Protein AF-A0A813L4M3-F1 (afdb_monomer_lite)

Secondary structure (DSSP, 8-state):
--TT--EEEEEEETTS---S-HHHHHHHHHHHGGGG--B-SSS-SEEEEEEEEPPS-TTS-TTT---SEEEEEE----PPTTTTGGGSGGG-S---S----HHHHHHHHHHTT--TT-EEEETT-TTSHHHHHHHHTT--EEEEEES-HHHHTT-SPPPTT--PPTT--HHHHHHHTTPPPPEEEES-TT--------------

pLDDT: mean 82.4, std 15.22, range [38.78, 98.19]

Radius of gyration: 24.88 Å; chains: 1; bounding box: 51×43×70 Å

Sequence (204 aa):
ARRGRTWSLSARTVCGQAQLKSSDAAEAFAKSLSCLGRGCRDSPELRLLVLVEPPNNNNLPDSDAFPAHFWLVEVISEQQNGWLKPYLFETRPYISISSTRPEFAFLMANLARISAGAKVLDPVCGSGGLLLVAAACGALRLHGIDANREVIEGRLSPPRGLRGKAGAGISDNFAALGLPLPRLQCQDALAVGSLSEEDEGTYD

Foldseek 3Di:
DQAAFEEEEEEDEPPPDDDPPRVVVRVVVVVVCVRRHHYDPPPTPWYKYWYFYWDPDPPDDPVPTDTPDIDIDTPPDDDDPCPCVLLALQNALAAAADADGLVVLLVVLVVVVQAAQDADEDQACQLVSNVLVSQVRHHQAAEYEHQDPCRQQRNHDHPPPHDHHPRDHSQRSQVVVVTHGYHYYNDNSPPDDDDDPPDPDDDD

Organism: Polarella glacialis (NCBI:txid89957)

Structure (mmCIF, N/CA/C/O backbone):
data_AF-A0A813L4M3-F1
#
_entry.id   AF-A0A813L4M3-F1
#
loop_
_atom_site.group_PDB
_atom_site.id
_atom_site.type_symbol
_atom_site.label_atom_id
_atom_site.label_alt_id
_atom_site.label_comp_id
_atom_site.label_asym_id
_atom_site.label_entity_id
_atom_site.label_seq_id
_atom_site.pdbx_PDB_ins_code
_atom_site.Cartn_x
_atom_site.Cartn_y
_atom_site.Cartn_z
_atom_site.occupancy
_atom_site.B_iso_or_equiv
_atom_site.auth_seq_id
_atom_site.auth_comp_id
_atom_site.auth_asym_id
_atom_site.auth_atom_id
_atom_site.pdbx_PDB_model_num
ATOM 1 N N . ALA A 1 1 ? -26.005 -7.630 16.283 1.00 64.69 1 ALA A N 1
ATOM 2 C CA . ALA A 1 1 ? -26.219 -7.260 17.699 1.00 64.69 1 ALA A CA 1
ATOM 3 C C . ALA A 1 1 ? -24.861 -7.185 18.398 1.00 64.69 1 ALA A C 1
ATOM 5 O O . ALA A 1 1 ? -24.074 -8.103 18.225 1.00 64.69 1 ALA A O 1
ATOM 6 N N . ARG A 1 2 ? -24.535 -6.085 19.097 1.00 78.06 2 ARG A N 1
ATOM 7 C CA . ARG A 1 2 ? -23.220 -5.892 19.759 1.00 78.06 2 ARG A CA 1
ATOM 8 C C . ARG A 1 2 ? -23.197 -6.311 21.238 1.00 78.06 2 ARG A C 1
ATOM 10 O O . ARG A 1 2 ? -22.126 -6.368 21.823 1.00 78.06 2 ARG A O 1
ATOM 17 N N . ARG A 1 3 ? -24.365 -6.586 21.830 1.00 81.62 3 ARG A N 1
ATOM 18 C CA . ARG A 1 3 ? -24.504 -7.018 23.228 1.00 81.62 3 ARG A CA 1
ATOM 19 C C . ARG A 1 3 ? -23.951 -8.426 23.431 1.00 81.62 3 ARG A C 1
ATOM 21 O O . ARG A 1 3 ? -24.167 -9.290 22.587 1.00 81.62 3 ARG A O 1
ATOM 28 N N . GLY A 1 4 ? -23.305 -8.635 24.572 1.00 83.12 4 GLY A N 1
ATOM 29 C CA . GLY A 1 4 ? -22.698 -9.905 24.968 1.00 83.12 4 GLY A CA 1
ATOM 30 C C . GLY A 1 4 ? -21.277 -10.106 24.442 1.00 83.12 4 GLY A C 1
ATOM 31 O O . GLY A 1 4 ? -20.635 -11.070 24.845 1.00 83.12 4 GLY A O 1
ATOM 32 N N . ARG A 1 5 ? -20.773 -9.199 23.595 1.00 89.62 5 ARG A N 1
ATOM 33 C CA . ARG A 1 5 ? -19.425 -9.295 23.032 1.00 89.62 5 ARG A CA 1
ATOM 34 C C . ARG A 1 5 ? -18.372 -8.831 24.030 1.00 89.62 5 ARG A C 1
ATOM 36 O O . ARG A 1 5 ? -18.612 -7.946 24.856 1.00 89.62 5 ARG A O 1
ATOM 43 N N . THR A 1 6 ? -17.187 -9.414 23.936 1.00 93.06 6 THR A N 1
ATOM 44 C CA . THR A 1 6 ? -16.027 -8.943 24.696 1.00 93.06 6 THR A CA 1
ATOM 45 C C . THR A 1 6 ? -15.498 -7.634 24.124 1.00 93.06 6 THR A C 1
ATOM 47 O O . THR A 1 6 ? -15.518 -7.426 22.909 1.00 93.06 6 THR A O 1
ATOM 50 N N . TRP A 1 7 ? -15.021 -6.735 24.983 1.00 93.12 7 TRP A N 1
ATOM 51 C CA . TRP A 1 7 ? -14.549 -5.426 24.536 1.00 93.12 7 TRP A CA 1
ATOM 52 C C . TRP A 1 7 ? -13.281 -4.961 25.245 1.00 93.12 7 TRP A C 1
ATOM 54 O O . TRP A 1 7 ? -13.089 -5.224 26.429 1.00 93.12 7 TRP A O 1
ATOM 64 N N . SER A 1 8 ? -12.439 -4.213 24.536 1.00 92.75 8 SER A N 1
ATOM 65 C CA . SER A 1 8 ? -11.371 -3.406 25.128 1.00 92.75 8 SER A CA 1
ATOM 66 C C . SER A 1 8 ? -11.663 -1.924 24.929 1.00 92.75 8 SER A C 1
ATOM 68 O O . SER A 1 8 ? -12.361 -1.542 23.991 1.00 92.75 8 SER A O 1
ATOM 70 N N . LEU A 1 9 ? -11.138 -1.089 25.822 1.00 91.00 9 LEU A N 1
ATOM 71 C CA . LEU A 1 9 ? -11.215 0.362 25.713 1.00 91.00 9 LEU A CA 1
ATOM 72 C C . LEU A 1 9 ? -9.822 0.951 25.904 1.00 91.00 9 LEU A C 1
ATOM 74 O O . LEU A 1 9 ? -9.106 0.593 26.840 1.00 91.00 9 LEU A O 1
ATOM 78 N N . SER A 1 10 ? -9.458 1.862 25.016 1.00 88.88 10 SER A N 1
ATOM 79 C CA . SER A 1 10 ? -8.249 2.677 25.110 1.00 88.88 10 SER A CA 1
ATOM 80 C C . SER A 1 10 ? -8.603 4.144 24.894 1.00 88.88 10 SER A C 1
ATOM 82 O O . SER A 1 10 ? -9.712 4.449 24.456 1.00 88.88 10 SER A O 1
ATOM 84 N N . ALA A 1 11 ? -7.686 5.059 25.196 1.00 86.19 11 ALA A N 1
ATOM 85 C CA . ALA A 1 11 ? -7.879 6.479 24.928 1.00 86.19 11 ALA A CA 1
ATOM 86 C C . ALA A 1 11 ? -6.651 7.091 24.249 1.00 86.19 11 ALA A C 1
ATOM 88 O O . ALA A 1 11 ? -5.516 6.724 24.563 1.00 86.19 11 ALA A O 1
ATOM 89 N N . ARG A 1 12 ? -6.880 8.011 23.306 1.00 84.31 12 ARG A N 1
ATOM 90 C CA . ARG A 1 12 ? -5.837 8.736 22.563 1.00 84.31 12 ARG A CA 1
ATOM 91 C C . ARG A 1 12 ? -6.236 10.197 22.361 1.00 84.31 12 ARG A C 1
ATOM 93 O O . ARG A 1 12 ? -7.412 10.504 22.195 1.00 84.31 12 ARG A O 1
ATOM 100 N N . THR A 1 13 ? -5.249 11.084 22.326 1.00 80.31 13 THR A N 1
ATOM 101 C CA . THR A 1 13 ? -5.442 12.498 21.972 1.00 80.31 13 THR A CA 1
ATOM 102 C C . THR A 1 13 ? -5.289 12.678 20.462 1.00 80.31 13 THR A C 1
ATOM 104 O O . THR A 1 13 ? -4.370 12.107 19.876 1.00 80.31 13 THR A O 1
ATOM 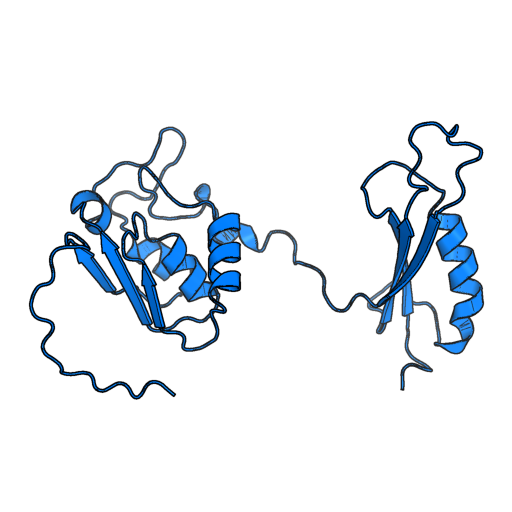107 N N . VAL A 1 14 ? -6.154 13.480 19.831 1.00 76.81 14 VAL A N 1
ATOM 108 C CA . VAL A 1 14 ? -6.210 13.636 18.359 1.00 76.81 14 VAL A CA 1
ATOM 109 C C . VAL A 1 14 ? -4.926 14.239 17.753 1.00 76.81 14 VAL A C 1
ATOM 111 O O . VAL A 1 14 ? -4.571 13.892 16.631 1.00 76.81 14 VAL A O 1
ATOM 114 N N . CYS A 1 15 ? -4.173 15.062 18.492 1.00 67.62 15 CYS A N 1
ATOM 115 C CA . CYS A 1 15 ? -3.058 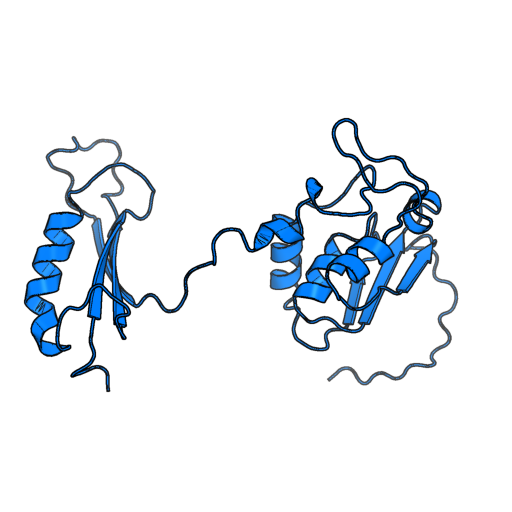15.851 17.937 1.00 67.62 15 CYS A CA 1
ATOM 116 C C . CYS A 1 15 ? -1.653 15.481 18.448 1.00 67.62 15 CYS A C 1
ATOM 118 O O . CYS A 1 15 ? -0.725 16.267 18.286 1.00 67.62 15 CYS A O 1
ATOM 120 N N . GLY A 1 16 ? -1.461 14.335 19.109 1.00 55.84 16 GLY A N 1
ATOM 121 C CA . GLY A 1 16 ? -0.141 13.945 19.642 1.00 55.84 16 GLY A CA 1
ATOM 122 C C . GLY A 1 16 ? 0.433 14.872 20.732 1.00 55.84 16 GLY A C 1
ATOM 123 O O . GLY A 1 16 ? 1.510 14.594 21.252 1.00 55.84 16 GLY A O 1
ATOM 124 N N . GLN A 1 17 ? -0.277 15.942 21.111 1.00 50.81 17 GLN A N 1
ATOM 125 C CA . GLN A 1 17 ? 0.051 16.773 22.265 1.00 50.81 17 GLN A CA 1
ATOM 126 C C . GLN A 1 17 ? -0.184 16.002 23.565 1.00 50.81 17 GLN A C 1
ATOM 128 O O . GLN A 1 17 ? -1.124 15.208 23.695 1.00 50.81 17 GLN A O 1
ATOM 133 N N . ALA A 1 18 ? 0.715 16.227 24.520 1.00 48.75 18 ALA A N 1
ATOM 134 C CA . ALA A 1 18 ? 0.718 15.547 25.798 1.00 48.75 18 ALA A CA 1
ATOM 135 C C . ALA A 1 18 ? -0.506 15.935 26.644 1.00 48.75 18 ALA A C 1
ATOM 137 O O . ALA A 1 18 ? -0.696 17.083 27.011 1.00 48.75 18 ALA A O 1
ATOM 138 N N . GLN A 1 19 ? -1.277 14.898 26.971 1.00 51.25 19 GLN A N 1
ATOM 139 C CA . GLN A 1 19 ? -1.978 14.681 28.236 1.00 51.25 19 GLN A CA 1
ATOM 140 C C . GLN A 1 19 ? -2.985 15.738 28.721 1.00 51.25 19 GLN A C 1
ATOM 142 O O . GLN A 1 19 ? -2.767 16.432 29.704 1.00 51.25 19 GLN A O 1
ATOM 147 N N . LEU A 1 20 ? -4.217 15.608 28.234 1.00 51.34 20 LEU A N 1
ATOM 148 C CA . LEU A 1 20 ? -5.305 15.383 29.189 1.00 51.34 20 LEU A CA 1
ATOM 149 C C . LEU A 1 20 ? -5.179 13.950 29.713 1.00 51.34 20 LEU A C 1
ATOM 151 O O . LEU A 1 20 ? -4.798 13.066 28.941 1.00 51.34 20 LEU A O 1
ATOM 155 N N . LYS A 1 21 ? -5.459 13.705 31.002 1.00 56.22 21 LYS A N 1
ATOM 156 C CA . LYS A 1 21 ? -5.440 12.362 31.613 1.00 56.22 21 LYS A CA 1
ATOM 157 C C . LYS A 1 21 ? -6.444 11.449 30.900 1.00 56.22 21 LYS A C 1
ATOM 159 O O . LYS A 1 21 ? -7.580 11.265 31.325 1.00 56.22 21 LYS A O 1
ATOM 164 N N . SER A 1 22 ? -6.025 10.883 29.774 1.00 59.47 22 SER A N 1
ATOM 165 C CA . SER A 1 22 ? -6.831 10.035 28.899 1.00 59.47 22 SER A CA 1
ATOM 166 C C . SER A 1 22 ? -7.291 8.762 29.620 1.00 59.47 22 SER A C 1
ATOM 168 O O . SER A 1 22 ? -8.310 8.177 29.252 1.00 59.47 22 SER A O 1
ATOM 170 N N . SER A 1 23 ? -6.594 8.390 30.701 1.00 63.25 23 SER A N 1
ATOM 171 C CA . SER A 1 23 ? -6.982 7.350 31.655 1.00 63.25 23 SER A CA 1
ATOM 172 C C . SER A 1 23 ? -8.340 7.603 32.304 1.00 63.25 23 SER A C 1
ATOM 174 O O . SER A 1 23 ? -9.143 6.677 32.389 1.00 63.25 23 SER A O 1
ATOM 176 N N . ASP A 1 24 ? -8.621 8.838 32.716 1.00 69.38 24 ASP A N 1
ATOM 177 C CA . ASP A 1 24 ? -9.787 9.155 33.549 1.00 69.38 24 ASP A CA 1
ATOM 178 C C . ASP A 1 24 ? -11.061 9.117 32.695 1.00 69.38 24 ASP A C 1
ATOM 180 O O . ASP A 1 24 ? -12.090 8.570 33.097 1.00 69.38 24 ASP A O 1
ATOM 184 N N . ALA A 1 25 ? -10.958 9.601 31.452 1.00 70.31 25 ALA A N 1
ATOM 185 C CA . ALA A 1 25 ? -12.016 9.483 30.457 1.00 70.31 25 ALA A CA 1
ATOM 186 C C . ALA A 1 25 ? -12.290 8.012 30.107 1.00 70.31 25 ALA A C 1
ATOM 188 O O . ALA A 1 25 ? -13.444 7.583 30.114 1.00 70.31 25 ALA A O 1
ATOM 189 N N . ALA A 1 26 ? -11.245 7.216 29.852 1.00 74.75 26 ALA A N 1
ATOM 190 C CA . ALA A 1 26 ? -11.409 5.790 29.584 1.00 74.75 26 ALA A CA 1
ATOM 191 C C . ALA A 1 26 ? -12.094 5.067 30.757 1.00 74.75 26 ALA A C 1
ATOM 193 O O . ALA A 1 26 ? -12.988 4.255 30.533 1.00 74.75 26 ALA A O 1
ATOM 194 N N . GLU A 1 27 ? -11.735 5.377 32.004 1.00 79.06 27 GLU A N 1
ATOM 195 C CA . GLU A 1 27 ? -12.365 4.769 33.179 1.00 79.06 27 GLU A CA 1
ATOM 196 C C . GLU A 1 27 ? -13.848 5.159 33.317 1.00 79.06 27 GLU A C 1
ATOM 198 O O . GLU A 1 27 ? -14.698 4.301 33.576 1.00 79.06 27 GLU A O 1
ATOM 203 N N . ALA A 1 28 ? -14.182 6.435 33.100 1.00 80.00 28 ALA A N 1
ATOM 204 C CA . ALA A 1 28 ? -15.561 6.919 33.133 1.00 80.00 28 ALA A CA 1
ATOM 205 C C . ALA A 1 28 ? -16.431 6.244 32.057 1.00 80.00 28 ALA A C 1
ATOM 207 O O . ALA A 1 28 ? -17.534 5.767 32.349 1.00 80.00 28 ALA A O 1
ATOM 208 N N . PHE A 1 29 ? -15.915 6.128 30.829 1.00 82.12 29 PHE A N 1
ATOM 209 C CA . PHE A 1 29 ? -16.598 5.408 29.755 1.00 82.12 29 PHE A CA 1
ATOM 210 C C . PHE A 1 29 ? -16.718 3.912 30.067 1.00 82.12 29 PHE A C 1
ATOM 212 O O . PHE A 1 29 ? -17.798 3.350 29.901 1.00 82.12 29 PHE A O 1
ATOM 219 N N . ALA A 1 30 ? -15.670 3.268 30.591 1.00 84.19 30 ALA A N 1
ATOM 220 C CA . ALA A 1 30 ? -15.682 1.841 30.923 1.00 84.19 30 ALA A CA 1
ATOM 221 C C . ALA A 1 30 ? -16.825 1.456 31.878 1.00 84.19 30 ALA A C 1
ATOM 223 O O . ALA A 1 30 ? -17.468 0.426 31.671 1.00 84.19 30 ALA A O 1
ATOM 224 N N . LYS A 1 31 ? -17.137 2.302 32.872 1.00 84.06 31 LYS A N 1
ATOM 225 C CA . LYS A 1 31 ? -18.264 2.088 33.805 1.00 84.06 31 LYS A CA 1
ATOM 226 C C . LYS A 1 31 ? -19.617 2.021 33.085 1.00 84.06 31 LYS A C 1
ATOM 228 O O . LYS A 1 31 ? -20.479 1.226 33.457 1.00 84.06 31 LYS A O 1
ATOM 233 N N . SER A 1 32 ? -19.779 2.799 32.017 1.00 84.50 32 SER A N 1
ATOM 234 C CA . SER A 1 32 ? -21.018 2.879 31.232 1.00 84.50 32 SER A CA 1
ATOM 235 C C . SER A 1 32 ? -21.155 1.761 30.184 1.00 84.50 32 SER A C 1
ATOM 237 O O . SER A 1 32 ? -22.253 1.501 29.691 1.00 84.50 32 SER A O 1
ATOM 239 N N . LEU A 1 33 ? -20.063 1.061 29.851 1.00 84.81 33 LEU A N 1
ATOM 240 C CA . LEU A 1 33 ? -20.020 0.028 28.802 1.00 84.81 33 LEU A CA 1
ATOM 241 C C . LE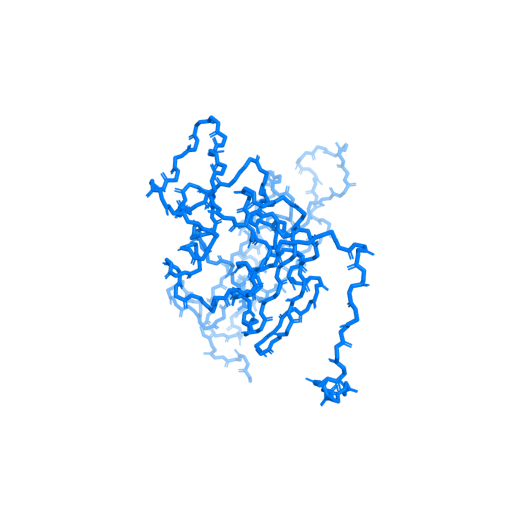U A 1 33 ? -20.339 -1.389 29.302 1.00 84.81 33 LEU A C 1
ATOM 243 O O . LEU A 1 33 ? -20.317 -2.339 28.520 1.00 84.81 33 LEU A O 1
ATOM 247 N N . SER A 1 34 ? -20.701 -1.544 30.577 1.00 80.06 34 SER A N 1
ATOM 248 C CA . SER A 1 34 ? -21.103 -2.831 31.168 1.00 80.06 34 SER A CA 1
ATOM 249 C C . SER A 1 34 ? -22.226 -3.534 30.391 1.00 80.06 34 SER A C 1
ATOM 251 O O . SER A 1 34 ? -22.261 -4.760 30.315 1.00 80.06 34 SER A O 1
ATOM 253 N N . CYS A 1 35 ? -23.107 -2.771 29.736 1.00 81.19 35 CYS A N 1
ATOM 254 C CA . CYS A 1 35 ? -24.200 -3.301 28.921 1.00 81.19 35 CYS A CA 1
ATOM 255 C C . CYS A 1 35 ? -23.761 -3.945 27.589 1.00 81.19 35 CYS A C 1
ATOM 257 O O . CYS A 1 35 ? -24.557 -4.654 26.966 1.00 81.19 35 CYS A O 1
ATOM 259 N N . LEU A 1 36 ? -22.523 -3.714 27.132 1.00 82.75 36 LEU A N 1
ATOM 260 C CA . LEU A 1 36 ? -21.986 -4.324 25.911 1.00 82.75 36 LEU A CA 1
ATOM 261 C C . LEU A 1 36 ? -21.494 -5.753 26.140 1.00 82.75 36 LEU A C 1
ATOM 263 O O . LEU A 1 36 ? -21.508 -6.546 25.201 1.00 82.75 36 LEU A O 1
ATOM 267 N N . GLY A 1 37 ? -21.134 -6.102 27.375 1.00 86.62 37 GLY A N 1
ATOM 268 C CA . GLY A 1 37 ? -20.574 -7.398 27.736 1.00 86.62 37 GLY A CA 1
ATOM 269 C C . GLY A 1 37 ? -19.356 -7.251 28.642 1.00 86.62 37 GLY A C 1
ATOM 270 O O . GLY A 1 37 ? -19.192 -6.251 29.344 1.00 86.62 37 GLY A O 1
ATOM 271 N N . ARG A 1 38 ? -18.488 -8.265 28.632 1.00 88.69 38 ARG A N 1
ATOM 272 C CA . ARG A 1 38 ? -17.314 -8.341 29.509 1.00 88.69 38 ARG A CA 1
ATOM 273 C C . ARG A 1 38 ? -16.116 -7.589 28.916 1.00 88.69 38 ARG A C 1
ATOM 275 O O . ARG A 1 38 ? -15.765 -7.797 27.758 1.00 88.69 38 ARG A O 1
ATOM 282 N N . GLY A 1 39 ? -15.427 -6.803 29.743 1.00 88.19 39 GLY A N 1
ATOM 283 C CA . GLY A 1 39 ? -14.124 -6.238 29.388 1.00 88.19 39 GLY A CA 1
ATOM 284 C C . GLY A 1 39 ? -13.057 -7.329 29.217 1.00 88.19 39 GLY A C 1
ATOM 285 O O . GLY A 1 39 ? -12.881 -8.171 30.098 1.00 88.19 39 GLY A O 1
ATOM 286 N N . CYS A 1 40 ? -12.340 -7.317 28.096 1.00 88.38 40 CYS A N 1
ATOM 287 C CA . CYS A 1 40 ? -11.255 -8.236 27.768 1.00 88.38 40 CYS A CA 1
ATOM 288 C C . CYS A 1 40 ? -10.123 -7.467 27.081 1.00 88.38 40 CYS A C 1
ATOM 290 O O . CYS A 1 40 ? -10.370 -6.715 26.142 1.00 88.38 40 CYS A O 1
ATOM 292 N N . ARG A 1 41 ? -8.880 -7.626 27.547 1.00 84.44 41 ARG A N 1
ATOM 293 C CA . ARG A 1 41 ? -7.709 -7.009 26.895 1.00 84.44 41 ARG A CA 1
ATOM 294 C C . ARG A 1 41 ? -7.121 -7.902 25.810 1.00 84.44 41 ARG A C 1
ATOM 296 O O . ARG A 1 41 ? -6.681 -7.393 24.783 1.00 84.44 41 ARG A O 1
ATOM 303 N N . ASP A 1 42 ? -7.176 -9.210 26.022 1.00 88.06 42 ASP A N 1
ATOM 304 C CA . ASP A 1 42 ? -6.594 -10.196 25.123 1.00 88.06 42 ASP A CA 1
ATOM 305 C C . ASP A 1 42 ? -7.626 -10.607 24.068 1.00 88.06 42 ASP A C 1
ATOM 307 O O . ASP A 1 42 ? -8.684 -11.135 24.403 1.00 88.06 42 ASP A O 1
ATOM 311 N N . SER A 1 43 ? -7.333 -10.332 22.793 1.00 87.81 43 SER A N 1
ATOM 312 C CA . SER A 1 43 ? -8.187 -10.658 21.633 1.00 87.81 43 SER A CA 1
ATOM 313 C C . SER A 1 43 ? -9.681 -10.294 21.792 1.00 87.81 43 SER A C 1
ATOM 315 O O . SER A 1 43 ? -10.545 -11.161 21.649 1.00 87.81 43 SER A O 1
ATOM 317 N N . PRO A 1 44 ? -10.018 -9.025 22.093 1.00 92.19 44 PRO A N 1
ATOM 318 C CA . PRO A 1 44 ? -11.403 -8.586 22.246 1.00 92.19 44 PRO A CA 1
ATOM 319 C C . PRO A 1 44 ? -12.155 -8.597 20.913 1.00 92.19 44 PRO A C 1
ATOM 321 O O . PRO A 1 44 ? -11.611 -8.235 19.869 1.00 92.19 44 PRO A O 1
ATOM 324 N N . GLU A 1 45 ? -13.446 -8.914 20.959 1.00 91.62 45 GLU A N 1
ATOM 325 C CA . GLU A 1 45 ? -14.307 -8.849 19.777 1.00 91.62 45 GLU A CA 1
ATOM 326 C C . GLU A 1 45 ? -14.614 -7.408 19.348 1.00 91.62 45 GLU A C 1
ATOM 328 O O . GLU A 1 45 ? -14.820 -7.152 18.163 1.00 91.62 45 GLU A O 1
ATOM 333 N N . LEU A 1 46 ? -14.669 -6.473 20.299 1.00 91.69 46 LEU A N 1
ATOM 334 C CA . LEU A 1 46 ? -14.849 -5.042 20.066 1.00 91.69 46 LEU A CA 1
ATOM 335 C C . LEU A 1 46 ? -13.637 -4.279 20.596 1.00 91.69 46 LEU A C 1
ATOM 337 O O . LEU A 1 46 ? -13.313 -4.348 21.780 1.00 91.69 46 LEU A O 1
ATOM 341 N N . ARG A 1 47 ? -12.993 -3.493 19.739 1.00 92.62 47 ARG A N 1
ATOM 342 C CA . ARG A 1 47 ? -11.921 -2.582 20.153 1.00 92.62 47 ARG A CA 1
ATOM 343 C C . ARG A 1 47 ? -12.465 -1.170 20.151 1.00 92.62 47 ARG A C 1
ATOM 345 O O . ARG A 1 47 ? -12.758 -0.631 19.090 1.00 92.62 47 ARG A O 1
ATOM 352 N N . LEU A 1 48 ? -12.639 -0.596 21.331 1.00 92.19 48 LEU A N 1
ATOM 353 C CA . LEU A 1 48 ? -13.175 0.746 21.502 1.00 92.19 48 LEU A CA 1
ATOM 354 C C . LEU A 1 48 ? -12.043 1.727 21.808 1.00 92.19 48 LEU A C 1
ATOM 356 O O . LEU A 1 48 ? -11.067 1.408 22.497 1.00 92.19 48 LEU A O 1
ATOM 360 N N . LEU A 1 49 ? -12.186 2.942 21.297 1.00 91.31 49 LEU A N 1
ATOM 361 C CA . LEU A 1 49 ? -11.242 4.028 21.492 1.00 91.31 49 LEU A CA 1
ATOM 362 C C . LEU A 1 49 ? -12.006 5.291 21.885 1.00 91.31 49 LEU A C 1
ATOM 364 O O . LEU A 1 49 ? -12.983 5.656 21.237 1.00 91.31 49 LEU A O 1
ATOM 368 N N . VAL A 1 50 ? -11.547 5.956 22.939 1.00 89.94 50 VAL A N 1
ATOM 369 C CA . VAL A 1 50 ? -11.949 7.324 23.265 1.00 89.94 50 VAL A CA 1
ATOM 370 C C . VAL A 1 50 ? -10.936 8.266 22.630 1.00 89.94 50 VAL A C 1
ATOM 372 O O . VAL A 1 50 ? -9.767 8.275 23.020 1.00 89.94 50 VAL A O 1
ATOM 375 N N . LEU A 1 51 ? -11.366 9.048 21.646 1.00 87.44 51 LEU A N 1
ATOM 376 C CA . LEU A 1 51 ? -10.573 10.153 21.123 1.00 87.44 51 LEU A CA 1
ATOM 377 C C . LEU A 1 51 ? -10.904 11.413 21.911 1.00 87.44 51 LEU A C 1
ATOM 379 O O . LEU A 1 51 ? -12.068 11.803 22.011 1.00 87.44 51 LEU A O 1
ATOM 383 N N . VAL A 1 52 ? -9.866 12.021 22.472 1.00 84.00 52 VAL A N 1
ATOM 384 C CA . VAL A 1 52 ? -9.956 13.269 23.225 1.00 84.00 52 VAL A CA 1
ATOM 385 C C . VAL A 1 52 ? -9.404 14.383 22.348 1.00 84.00 52 VAL A C 1
ATOM 387 O O . VAL A 1 52 ? -8.232 14.362 21.959 1.00 84.00 52 VAL A O 1
ATOM 390 N N . GLU A 1 53 ? -10.258 15.340 22.013 1.00 81.31 53 GLU A N 1
ATOM 391 C CA . GLU A 1 53 ? -9.858 16.554 21.314 1.00 81.31 53 GLU A CA 1
ATOM 392 C C . GLU A 1 53 ? -9.561 17.643 22.357 1.00 81.31 53 GLU A C 1
ATOM 394 O O . GLU A 1 53 ? -10.456 17.995 23.136 1.00 81.31 53 GLU A O 1
ATOM 399 N N . PRO A 1 54 ? -8.316 18.150 22.437 1.00 74.81 54 PRO A N 1
ATOM 400 C CA . PRO A 1 54 ? -7.993 19.234 23.356 1.00 74.81 54 PRO A CA 1
ATOM 401 C C . PRO A 1 54 ? -8.746 20.512 22.952 1.00 74.81 54 PRO A C 1
ATOM 403 O O . PRO A 1 54 ? -9.156 20.651 21.797 1.00 74.81 54 PRO A O 1
ATOM 406 N N . PRO A 1 55 ? -8.950 21.460 23.879 1.00 72.00 55 PRO A N 1
ATOM 407 C CA . PRO A 1 55 ? -9.563 22.731 23.530 1.00 72.00 55 PRO A CA 1
ATOM 408 C C . PRO A 1 55 ? -8.720 23.462 22.481 1.00 72.00 55 PRO A C 1
ATOM 410 O O . PRO A 1 55 ? -7.495 23.511 22.565 1.00 72.00 55 PRO A O 1
ATOM 413 N N . ASN A 1 56 ? -9.390 24.064 21.499 1.00 65.75 56 ASN A N 1
ATOM 414 C CA . ASN A 1 56 ? -8.758 24.813 20.411 1.00 65.75 56 ASN A CA 1
ATOM 415 C C . ASN A 1 56 ? -8.305 26.214 20.872 1.00 65.75 56 ASN A C 1
ATOM 417 O O . ASN A 1 56 ? -8.688 27.228 20.290 1.00 65.75 56 ASN A O 1
ATOM 421 N N . ASN A 1 57 ? -7.571 26.293 21.986 1.00 61.75 57 ASN A N 1
ATOM 422 C CA . ASN A 1 57 ? -7.113 27.557 22.548 1.00 61.75 57 ASN A CA 1
ATOM 423 C C . ASN A 1 57 ? -5.710 27.427 23.151 1.00 61.75 57 ASN A C 1
ATOM 425 O O . ASN A 1 57 ? -5.546 26.978 24.282 1.00 61.75 57 ASN A O 1
ATOM 429 N N . ASN A 1 58 ? -4.713 27.911 22.411 1.00 60.03 58 ASN A N 1
ATOM 430 C CA . ASN A 1 58 ? -3.308 27.942 22.827 1.00 60.03 58 ASN A CA 1
ATOM 431 C C . ASN A 1 58 ? -3.027 28.872 24.030 1.00 60.03 58 ASN A C 1
ATOM 433 O O . ASN A 1 58 ? -1.887 28.932 24.480 1.00 60.03 58 ASN A O 1
ATOM 437 N N . ASN A 1 59 ? -4.023 29.621 24.524 1.00 58.50 59 ASN A N 1
ATOM 438 C CA . ASN A 1 59 ? -3.856 30.630 25.577 1.00 58.50 59 ASN A CA 1
ATOM 439 C C . ASN A 1 59 ? -4.482 30.248 26.931 1.00 58.50 59 ASN A C 1
ATOM 441 O O . ASN A 1 59 ? -4.467 31.069 27.848 1.00 58.50 59 ASN A O 1
ATOM 445 N N . LEU A 1 60 ? -5.059 29.051 27.076 1.00 58.56 60 LEU A N 1
ATOM 446 C CA . LEU A 1 60 ? -5.519 28.559 28.379 1.00 58.56 60 LEU A CA 1
ATOM 447 C C . LEU A 1 60 ? -4.373 27.815 29.085 1.00 58.56 60 LEU A C 1
ATOM 449 O O . LEU A 1 60 ? -3.703 27.012 28.438 1.00 58.56 60 LEU A O 1
ATOM 453 N N . PRO A 1 61 ? -4.141 28.046 30.390 1.00 58.38 61 PRO A N 1
ATOM 454 C CA . PRO A 1 61 ? -3.244 27.198 31.162 1.00 58.38 61 PRO A CA 1
ATOM 455 C C . PRO A 1 61 ? -3.752 25.747 31.150 1.00 58.38 61 PRO A C 1
ATOM 457 O O . PRO A 1 61 ? -4.952 25.510 31.304 1.00 58.38 61 PRO A O 1
ATOM 460 N N . ASP A 1 62 ? -2.835 24.780 31.027 1.00 58.25 62 ASP A N 1
ATOM 461 C CA . ASP A 1 62 ? -3.136 23.337 30.945 1.00 58.25 62 ASP A CA 1
ATOM 462 C C . ASP A 1 62 ? -4.024 22.815 32.096 1.00 58.25 62 ASP A C 1
ATOM 464 O O . ASP A 1 62 ? -4.688 21.790 31.954 1.00 58.25 62 ASP A O 1
ATOM 468 N N . SER A 1 63 ? -4.063 23.513 33.239 1.00 57.34 63 SER A N 1
ATOM 469 C CA . SER A 1 63 ? -4.860 23.133 34.412 1.00 57.34 63 SER A CA 1
ATOM 470 C C . SER A 1 63 ? -6.371 23.332 34.254 1.00 57.34 63 SER A C 1
ATOM 472 O O . SER A 1 63 ? -7.125 22.628 34.921 1.00 57.34 63 SER A O 1
ATOM 474 N N . ASP A 1 64 ? -6.810 24.246 33.380 1.00 58.03 64 ASP A N 1
ATOM 475 C CA . ASP A 1 64 ? -8.228 24.623 33.204 1.00 58.03 64 ASP A CA 1
ATOM 476 C C . ASP A 1 64 ? -8.789 24.221 31.827 1.00 58.03 64 ASP A C 1
ATOM 478 O O . ASP A 1 64 ? -9.951 24.473 31.497 1.00 58.03 64 ASP A O 1
ATOM 482 N N . ALA A 1 65 ? -7.959 23.585 31.003 1.00 59.53 65 ALA A N 1
ATOM 483 C CA . ALA A 1 65 ? -8.299 23.141 29.664 1.00 59.53 65 ALA A CA 1
ATOM 484 C C . ALA A 1 65 ? -9.219 21.906 29.714 1.00 59.53 65 ALA A C 1
ATOM 486 O O . ALA A 1 65 ? -8.757 20.771 29.799 1.00 59.53 65 ALA A O 1
ATOM 487 N N . PHE A 1 66 ? -10.539 22.102 29.637 1.00 64.12 66 PHE A N 1
ATOM 488 C CA . PHE A 1 66 ? -11.472 20.988 29.435 1.00 64.12 66 PHE A CA 1
ATOM 489 C C . PHE A 1 66 ? -11.414 20.511 27.971 1.00 64.12 66 PHE A C 1
ATOM 491 O O . PHE A 1 66 ? -11.326 21.354 27.073 1.00 64.12 66 PHE A O 1
ATOM 498 N N . PRO A 1 67 ? -11.477 19.196 27.686 1.00 68.12 67 PRO A N 1
ATOM 499 C CA . PRO A 1 67 ? -11.530 18.710 26.308 1.00 68.12 67 PRO A CA 1
ATOM 500 C C . PRO A 1 67 ? -12.716 19.316 25.560 1.00 68.12 67 PRO A C 1
ATOM 502 O O . PRO A 1 67 ? -13.821 19.357 26.102 1.00 68.12 67 PRO A O 1
ATOM 505 N N . ALA A 1 68 ? -12.501 19.749 24.315 1.00 71.69 68 ALA A N 1
ATOM 506 C CA . ALA A 1 68 ? -13.580 20.274 23.480 1.00 71.69 68 ALA A CA 1
ATOM 507 C C . ALA A 1 68 ? -14.582 19.167 23.136 1.00 71.69 68 ALA A C 1
ATOM 509 O O . ALA A 1 68 ? -15.790 19.362 23.251 1.00 71.69 68 ALA A O 1
ATOM 510 N N . HIS A 1 69 ? -14.071 17.987 22.772 1.00 82.25 69 HIS A N 1
ATOM 511 C CA . HIS A 1 69 ? -14.895 16.847 22.391 1.00 82.25 69 HIS A CA 1
ATOM 512 C C . HIS A 1 69 ? -14.313 15.515 22.867 1.00 82.25 69 HIS A C 1
ATOM 514 O O . HIS A 1 69 ? -13.097 15.302 22.906 1.00 82.25 69 HIS A O 1
ATOM 520 N N . PHE A 1 70 ? -15.227 14.588 23.159 1.00 85.94 70 PHE A N 1
ATOM 521 C CA . PHE A 1 70 ? -14.941 13.176 23.370 1.00 85.94 70 PHE A CA 1
ATOM 522 C C . PHE A 1 70 ? -15.668 12.356 22.313 1.00 85.94 70 PHE A C 1
ATOM 524 O O . PHE A 1 70 ? -16.890 12.439 22.190 1.00 85.94 70 PHE A O 1
ATOM 531 N N . TRP A 1 71 ? -14.929 11.513 21.601 1.00 88.19 71 TRP A N 1
ATOM 532 C CA . TRP A 1 71 ? -15.495 10.606 20.611 1.00 88.19 71 TRP A CA 1
ATOM 533 C C . TRP A 1 71 ? -15.275 9.170 21.057 1.00 88.19 71 TRP A C 1
ATOM 535 O O . TRP A 1 71 ? -14.135 8.722 21.164 1.00 88.19 71 TRP A O 1
ATOM 545 N N . LEU A 1 72 ? -16.359 8.435 21.295 1.00 89.94 72 LEU A N 1
ATOM 546 C CA . LEU A 1 72 ? -16.294 6.988 21.459 1.00 89.94 72 LEU A CA 1
ATOM 547 C C . LEU A 1 72 ? -16.422 6.338 20.082 1.00 89.94 72 LEU A C 1
ATOM 549 O O . LEU A 1 72 ? -17.471 6.424 19.446 1.00 89.94 72 LEU A O 1
ATOM 553 N N . VAL A 1 73 ? -15.359 5.678 19.633 1.00 91.31 73 VAL A N 1
ATOM 554 C CA . VAL A 1 73 ? -15.292 5.044 18.313 1.00 91.31 73 VAL A CA 1
ATOM 555 C C . VAL A 1 73 ? -14.936 3.566 18.427 1.00 91.31 73 VAL A C 1
ATOM 557 O O . VAL A 1 73 ? -14.306 3.126 19.388 1.00 91.31 73 VAL A O 1
ATOM 560 N N . GLU A 1 74 ? -15.338 2.786 17.428 1.00 92.06 74 GLU A N 1
ATOM 561 C CA . GLU A 1 74 ? -14.876 1.411 17.249 1.00 92.06 74 GLU A CA 1
ATOM 562 C C . GLU A 1 74 ? -13.708 1.388 16.263 1.00 92.06 74 GLU A C 1
ATOM 564 O O . GLU A 1 74 ? -13.770 1.971 15.181 1.00 92.06 74 GLU A O 1
ATOM 569 N N . VAL A 1 75 ? -12.648 0.674 16.624 1.00 92.38 75 VAL A N 1
ATOM 570 C CA . VAL A 1 75 ? -11.490 0.458 15.764 1.00 92.38 75 VAL A CA 1
ATOM 571 C C . VAL A 1 75 ? -11.798 -0.677 14.788 1.00 92.38 75 VAL A C 1
ATOM 573 O O . VAL A 1 75 ? -11.689 -1.856 15.129 1.00 92.38 75 VAL A O 1
ATOM 576 N N . ILE A 1 76 ? -12.154 -0.309 13.557 1.00 91.81 76 ILE A N 1
ATOM 577 C CA . ILE A 1 76 ? -12.454 -1.259 12.474 1.00 91.81 76 ILE A CA 1
ATOM 578 C C . ILE A 1 76 ? -11.179 -1.934 11.958 1.00 91.81 76 ILE A C 1
ATOM 580 O O . ILE A 1 76 ? -11.141 -3.145 11.758 1.00 91.81 76 ILE A O 1
ATOM 584 N N . SER A 1 77 ? -10.103 -1.166 11.799 1.00 86.38 77 SER A N 1
ATOM 585 C CA . SER A 1 77 ? -8.811 -1.658 11.324 1.00 86.38 77 SER A CA 1
ATOM 586 C C . SER A 1 77 ? -7.678 -0.801 11.869 1.00 86.38 77 SER A C 1
ATOM 588 O O . SER A 1 77 ? -7.858 0.388 12.118 1.00 86.38 77 SER A O 1
ATOM 590 N N . GLU A 1 78 ? -6.498 -1.393 12.002 1.00 84.56 78 GLU A N 1
ATOM 591 C CA . GLU A 1 78 ? -5.257 -0.656 12.228 1.00 84.56 78 GLU A CA 1
ATOM 592 C C . GLU A 1 78 ? -4.282 -0.986 11.107 1.00 84.56 78 GLU A C 1
ATOM 594 O O . GLU A 1 78 ? -4.272 -2.096 10.570 1.00 84.56 78 GLU A O 1
ATOM 599 N N . GLN A 1 79 ? -3.461 -0.007 10.751 1.00 80.12 79 GLN A N 1
ATOM 600 C CA . GLN A 1 79 ? -2.367 -0.233 9.826 1.00 80.12 79 GLN A CA 1
ATOM 601 C C . GLN A 1 79 ? -1.357 -1.187 10.475 1.00 80.12 79 GLN A C 1
ATOM 603 O O . GLN A 1 79 ? -0.936 -0.982 11.613 1.00 80.12 79 GLN A O 1
ATOM 608 N N . GLN A 1 80 ? -0.959 -2.234 9.753 1.00 81.44 80 GLN A N 1
ATOM 609 C CA . GLN A 1 80 ? 0.048 -3.169 10.248 1.00 81.44 80 GLN A CA 1
ATOM 610 C C . GLN A 1 80 ? 1.423 -2.498 10.287 1.00 81.44 80 GLN A C 1
ATOM 612 O O . GLN A 1 80 ? 1.836 -1.864 9.318 1.00 81.44 80 GLN A O 1
ATOM 617 N N . ASN A 1 81 ? 2.173 -2.668 11.375 1.00 83.62 81 ASN A N 1
ATOM 618 C CA . ASN A 1 81 ? 3.520 -2.111 11.463 1.00 83.62 81 ASN A CA 1
ATOM 619 C C . ASN A 1 81 ? 4.443 -2.708 10.395 1.00 83.62 81 ASN A C 1
ATOM 621 O O . ASN A 1 81 ? 4.564 -3.921 10.254 1.00 83.62 81 ASN A O 1
ATOM 625 N N . GLY A 1 82 ? 5.151 -1.838 9.675 1.00 87.69 82 GLY A N 1
ATOM 626 C CA . GLY A 1 82 ? 6.143 -2.253 8.686 1.00 87.69 82 GLY A CA 1
ATOM 627 C C . GLY A 1 82 ? 5.579 -2.739 7.350 1.00 87.69 82 GLY A C 1
ATOM 628 O O . GLY A 1 82 ? 6.367 -3.205 6.534 1.00 87.69 82 GLY A O 1
ATOM 629 N N . TRP A 1 83 ? 4.277 -2.581 7.087 1.00 90.44 83 TRP A N 1
ATOM 630 C CA . TRP A 1 83 ? 3.654 -2.919 5.795 1.00 90.44 83 TRP A CA 1
ATOM 631 C C . TRP A 1 83 ? 4.355 -2.273 4.584 1.00 90.44 83 TRP A C 1
ATOM 633 O O . TRP A 1 83 ? 4.361 -2.839 3.497 1.00 90.44 83 TRP A O 1
ATOM 643 N N . LEU A 1 84 ? 4.971 -1.100 4.780 1.00 93.44 84 LEU A N 1
ATOM 644 C CA . LEU A 1 84 ? 5.674 -0.355 3.737 1.00 93.44 84 LEU A CA 1
ATOM 645 C C . LEU A 1 84 ? 7.089 -0.889 3.457 1.00 93.44 84 LEU A C 1
ATOM 647 O O . LEU A 1 84 ? 7.638 -0.631 2.389 1.00 93.44 84 LEU A O 1
ATOM 651 N N . LYS A 1 85 ? 7.689 -1.638 4.397 1.00 92.75 85 LYS A N 1
ATOM 652 C CA . LYS A 1 85 ? 9.090 -2.098 4.325 1.00 92.75 85 LYS A CA 1
ATOM 653 C C . LYS A 1 85 ? 9.451 -2.810 3.010 1.00 92.75 85 LYS A C 1
ATOM 655 O O . LYS A 1 85 ? 10.522 -2.511 2.482 1.00 92.75 85 LYS A O 1
ATOM 660 N N . PRO A 1 86 ? 8.605 -3.691 2.439 1.00 92.19 86 PRO A N 1
ATOM 661 C CA . PRO A 1 86 ? 8.919 -4.370 1.178 1.00 92.19 86 PRO A CA 1
ATOM 662 C C . PRO A 1 86 ? 9.043 -3.431 -0.030 1.00 92.19 86 PRO A C 1
ATOM 664 O O . PRO A 1 86 ? 9.599 -3.821 -1.047 1.00 92.19 86 PRO A O 1
ATOM 667 N N . TYR A 1 87 ? 8.528 -2.203 0.073 1.00 92.81 87 TYR A N 1
ATOM 668 C CA . TYR A 1 87 ? 8.487 -1.241 -1.028 1.00 92.81 87 TYR A CA 1
ATOM 669 C C . TYR A 1 87 ? 9.536 -0.136 -0.903 1.00 92.81 87 TYR A C 1
ATOM 671 O O . TYR A 1 87 ? 9.720 0.621 -1.861 1.00 92.81 87 TYR A O 1
ATOM 679 N N . LEU A 1 88 ? 10.201 -0.026 0.254 1.00 91.94 88 LEU A N 1
ATOM 680 C CA . LEU A 1 88 ? 11.277 0.933 0.507 1.00 91.94 88 LEU A CA 1
ATOM 681 C C . LEU A 1 88 ? 12.435 0.750 -0.478 1.00 91.94 88 LEU A C 1
ATOM 683 O O . LEU A 1 88 ? 12.622 -0.321 -1.044 1.00 91.94 88 LEU A O 1
ATOM 687 N N . PHE A 1 89 ? 13.211 1.802 -0.726 1.00 89.12 89 PHE A N 1
ATOM 688 C CA . PHE A 1 89 ? 14.269 1.731 -1.734 1.00 89.12 89 PHE A CA 1
ATOM 689 C C . PHE A 1 89 ? 15.361 0.738 -1.344 1.00 89.12 89 PHE A C 1
ATOM 691 O O . PHE A 1 89 ? 15.862 0.024 -2.200 1.00 89.12 89 PHE A O 1
ATOM 698 N N . GLU A 1 90 ? 15.673 0.631 -0.056 1.00 86.81 90 GLU A N 1
ATOM 699 C CA . GLU A 1 90 ? 16.722 -0.233 0.483 1.00 86.81 90 GLU A CA 1
ATOM 700 C C . GLU A 1 90 ? 16.451 -1.727 0.261 1.00 86.81 90 GLU A C 1
ATOM 702 O O . GLU A 1 90 ? 17.377 -2.533 0.326 1.00 86.81 90 GLU A O 1
ATOM 707 N N . THR A 1 91 ? 15.196 -2.108 0.014 1.00 87.50 91 THR A N 1
ATOM 708 C CA . THR A 1 91 ? 14.793 -3.503 -0.209 1.00 87.50 91 THR A CA 1
ATOM 709 C C . THR A 1 91 ? 14.667 -3.860 -1.688 1.00 87.50 91 THR A C 1
ATOM 711 O O . THR A 1 91 ? 14.531 -5.039 -2.018 1.00 87.50 91 THR A O 1
ATOM 714 N N . ARG A 1 92 ? 14.747 -2.876 -2.594 1.00 87.44 92 ARG A N 1
ATOM 715 C CA . ARG A 1 92 ? 14.578 -3.083 -4.036 1.00 87.44 92 ARG A CA 1
ATOM 716 C C . ARG A 1 92 ? 15.856 -3.621 -4.689 1.00 87.44 92 ARG A C 1
ATOM 718 O O . ARG A 1 92 ? 16.914 -3.005 -4.545 1.00 87.44 92 ARG A O 1
ATOM 725 N N . PRO A 1 93 ? 15.771 -4.704 -5.484 1.00 89.81 93 PRO A N 1
ATOM 726 C CA . PRO A 1 93 ? 16.875 -5.155 -6.330 1.00 89.81 93 PRO A CA 1
ATOM 727 C C . PRO A 1 93 ? 17.421 -4.076 -7.274 1.00 89.81 93 PRO A C 1
ATOM 729 O O . PRO A 1 93 ? 18.636 -3.992 -7.446 1.00 89.81 93 PRO A O 1
ATOM 732 N N . TYR A 1 94 ? 16.550 -3.249 -7.860 1.00 88.44 94 TYR A N 1
ATOM 733 C CA . TYR A 1 94 ? 16.904 -2.169 -8.779 1.00 88.44 94 TYR A CA 1
ATOM 734 C C . TYR A 1 94 ? 16.398 -0.810 -8.287 1.00 88.44 94 TYR A C 1
ATOM 736 O O . TYR A 1 94 ? 15.228 -0.637 -7.934 1.00 88.44 94 TYR A O 1
ATOM 744 N N . ILE A 1 95 ? 17.284 0.185 -8.320 1.00 83.19 95 ILE A N 1
ATOM 745 C CA . ILE A 1 95 ? 17.011 1.566 -7.919 1.00 83.19 95 ILE A CA 1
ATOM 746 C C . ILE A 1 95 ? 17.648 2.473 -8.974 1.00 83.19 95 ILE A C 1
ATOM 748 O O . ILE A 1 95 ? 18.852 2.375 -9.206 1.00 83.19 95 ILE A O 1
ATOM 752 N N . SER A 1 96 ? 16.867 3.362 -9.593 1.00 77.94 96 SER A N 1
ATOM 753 C CA . SER A 1 96 ? 17.415 4.385 -10.497 1.00 77.94 96 SER A CA 1
ATOM 754 C C . SER A 1 96 ? 17.656 5.714 -9.772 1.00 77.94 96 SER A C 1
ATOM 756 O O . SER A 1 96 ? 17.361 5.861 -8.585 1.00 77.94 96 SER A O 1
ATOM 758 N N . ILE A 1 97 ? 18.193 6.697 -10.500 1.00 72.31 97 ILE A N 1
ATOM 759 C CA . ILE A 1 97 ? 18.533 8.038 -10.001 1.00 72.31 97 ILE A CA 1
ATOM 760 C C . ILE A 1 97 ? 17.353 8.796 -9.372 1.00 72.31 97 ILE A C 1
ATOM 762 O O . ILE A 1 97 ? 17.560 9.597 -8.464 1.00 72.31 97 ILE A O 1
ATOM 766 N N . SER A 1 98 ? 16.131 8.549 -9.850 1.00 74.25 98 SER A N 1
ATOM 767 C CA . SER A 1 98 ? 14.906 9.193 -9.385 1.00 74.25 98 SER A CA 1
ATOM 768 C C . SER A 1 98 ? 13.813 8.140 -9.283 1.00 74.25 98 SER A C 1
ATOM 770 O O . SER A 1 98 ? 13.519 7.414 -10.237 1.00 74.25 98 SER A O 1
ATOM 772 N N . SER A 1 99 ? 13.235 8.012 -8.096 1.00 81.56 99 SER A N 1
ATOM 773 C CA . SER A 1 99 ? 12.167 7.060 -7.833 1.00 81.56 99 SER A CA 1
ATOM 774 C C . SER A 1 99 ? 11.175 7.685 -6.866 1.00 81.56 99 SER A C 1
ATOM 776 O O . SER A 1 99 ? 11.564 8.294 -5.866 1.00 81.56 99 SER A O 1
ATOM 778 N N . THR A 1 100 ? 9.885 7.549 -7.162 1.00 89.00 100 THR A N 1
ATOM 779 C CA . THR A 1 100 ? 8.826 8.046 -6.283 1.00 89.00 100 THR A CA 1
ATOM 780 C C . THR A 1 100 ? 8.871 7.305 -4.956 1.00 89.00 100 THR A C 1
ATOM 782 O O . THR A 1 100 ? 8.929 6.070 -4.926 1.00 89.00 100 THR A O 1
ATOM 785 N N . ARG A 1 101 ? 8.834 8.055 -3.847 1.00 91.25 101 ARG A N 1
ATOM 786 C CA . ARG A 1 101 ? 8.779 7.451 -2.513 1.00 91.25 101 ARG A CA 1
ATOM 787 C C . ARG A 1 101 ? 7.555 6.534 -2.398 1.00 91.25 101 ARG A C 1
ATOM 789 O O . ARG A 1 101 ? 6.482 6.920 -2.873 1.00 91.25 101 ARG A O 1
ATOM 796 N N . PRO A 1 102 ? 7.679 5.361 -1.759 1.00 93.44 102 PRO A N 1
ATOM 797 C CA . PRO A 1 102 ? 6.585 4.396 -1.662 1.00 93.44 102 PRO A CA 1
ATOM 798 C C . PRO A 1 102 ? 5.291 4.980 -1.094 1.00 93.44 102 PRO A C 1
ATOM 800 O O . PRO A 1 102 ? 4.217 4.666 -1.590 1.00 93.44 102 PRO A O 1
ATOM 803 N N . GLU A 1 103 ? 5.377 5.876 -0.109 1.00 94.25 103 GLU A N 1
ATOM 804 C CA . GLU A 1 103 ? 4.215 6.533 0.498 1.00 94.25 103 GLU A CA 1
ATOM 805 C C . GLU A 1 103 ? 3.402 7.317 -0.537 1.00 94.25 103 GLU A C 1
ATOM 807 O O . GLU A 1 103 ? 2.179 7.194 -0.594 1.00 94.25 103 GLU A O 1
ATOM 812 N N . PHE A 1 104 ? 4.084 8.083 -1.395 1.00 95.31 104 PHE A N 1
ATOM 813 C CA . PHE A 1 104 ? 3.435 8.829 -2.471 1.00 95.31 104 PHE A CA 1
ATOM 814 C C . PHE A 1 104 ? 2.909 7.900 -3.561 1.00 95.31 104 PHE A C 1
ATOM 816 O O . PHE A 1 104 ? 1.832 8.145 -4.095 1.00 95.31 104 PHE A O 1
ATOM 823 N N . ALA A 1 105 ? 3.618 6.813 -3.863 1.00 95.88 105 ALA A N 1
ATOM 824 C CA . ALA A 1 105 ? 3.150 5.824 -4.826 1.00 95.88 105 ALA A CA 1
ATOM 825 C C . ALA A 1 105 ? 1.841 5.150 -4.365 1.00 95.88 105 ALA A C 1
ATOM 827 O O . ALA A 1 105 ? 0.900 5.058 -5.151 1.00 95.88 105 ALA A O 1
ATOM 828 N N . PHE A 1 106 ? 1.729 4.771 -3.085 1.00 96.44 106 PHE A N 1
ATOM 829 C CA . PHE A 1 106 ? 0.484 4.229 -2.513 1.00 96.44 106 PHE A CA 1
ATOM 830 C C . PHE A 1 106 ? -0.632 5.268 -2.474 1.00 96.44 106 PHE A C 1
ATOM 832 O O . PHE A 1 106 ? -1.779 4.950 -2.782 1.00 96.44 106 PHE A O 1
ATOM 839 N N . LEU A 1 107 ? -0.308 6.522 -2.151 1.00 96.19 107 LEU A N 1
ATOM 840 C CA . LEU A 1 107 ? -1.281 7.607 -2.215 1.00 96.19 107 LEU A CA 1
ATOM 841 C C . LEU A 1 107 ? -1.834 7.775 -3.636 1.00 96.19 107 LEU A C 1
ATOM 843 O O . LEU A 1 107 ? -3.047 7.858 -3.806 1.00 96.19 107 LEU A O 1
ATOM 847 N N . MET A 1 108 ? -0.974 7.778 -4.656 1.00 96.81 108 MET A N 1
ATOM 848 C CA . MET A 1 108 ? -1.408 7.916 -6.048 1.00 96.81 108 MET A CA 1
ATOM 849 C C . MET A 1 108 ? -2.190 6.699 -6.542 1.00 96.81 108 MET A C 1
ATOM 851 O O . MET A 1 108 ? -3.193 6.877 -7.226 1.00 96.81 108 MET A O 1
ATOM 855 N N . ALA A 1 109 ? -1.814 5.483 -6.139 1.00 96.94 109 ALA A N 1
ATOM 856 C CA . ALA A 1 109 ? -2.596 4.280 -6.423 1.00 96.94 109 ALA A CA 1
ATOM 857 C C . ALA A 1 109 ? -4.016 4.362 -5.834 1.00 96.94 109 ALA A C 1
ATOM 859 O O . ALA A 1 109 ? -4.994 4.037 -6.511 1.00 96.94 109 ALA A O 1
ATOM 860 N N . ASN A 1 110 ? -4.137 4.869 -4.604 1.00 95.62 110 ASN A N 1
ATOM 861 C CA . ASN A 1 110 ? -5.427 5.088 -3.954 1.00 95.62 110 ASN A CA 1
ATOM 862 C C . ASN A 1 110 ? -6.245 6.184 -4.652 1.00 95.62 110 ASN A C 1
ATOM 864 O O . ASN A 1 110 ? -7.438 5.997 -4.881 1.00 95.62 110 ASN A O 1
ATOM 868 N N . LEU A 1 111 ? -5.619 7.306 -5.026 1.00 97.12 111 LEU A N 1
ATOM 869 C CA . LEU A 1 111 ? -6.278 8.387 -5.774 1.00 97.12 111 LEU A CA 1
ATOM 870 C C . LEU A 1 111 ? -6.767 7.913 -7.149 1.00 97.12 111 LEU A C 1
ATOM 872 O O . LEU A 1 111 ? -7.863 8.273 -7.571 1.00 97.12 111 LEU A O 1
ATOM 876 N N . ALA A 1 112 ? -5.994 7.052 -7.810 1.00 96.38 112 ALA A N 1
ATOM 877 C CA . ALA A 1 112 ? -6.375 6.397 -9.057 1.00 96.38 112 ALA A CA 1
ATOM 878 C C . ALA A 1 112 ? -7.428 5.286 -8.865 1.00 96.38 112 ALA A C 1
ATOM 880 O O . ALA A 1 112 ? -7.906 4.728 -9.851 1.00 96.38 112 ALA A O 1
ATOM 881 N N . ARG A 1 113 ? -7.814 4.974 -7.617 1.00 96.94 113 ARG A N 1
ATOM 882 C CA . ARG A 1 113 ? -8.768 3.913 -7.250 1.00 96.94 113 ARG A CA 1
ATOM 883 C C . ARG A 1 113 ? -8.389 2.551 -7.840 1.00 96.94 113 ARG A C 1
ATOM 885 O O . ARG A 1 113 ? -9.250 1.803 -8.304 1.00 96.94 113 ARG A O 1
ATOM 892 N N . ILE A 1 114 ? -7.093 2.236 -7.824 1.00 97.12 114 ILE A N 1
ATOM 893 C CA . ILE A 1 114 ? -6.598 0.938 -8.284 1.00 97.12 114 ILE A CA 1
ATOM 894 C C . ILE A 1 114 ? -7.253 -0.170 -7.458 1.00 97.12 114 ILE A C 1
ATOM 896 O O . ILE A 1 114 ? -7.329 -0.102 -6.232 1.00 97.12 114 ILE A O 1
ATOM 900 N N . SER A 1 115 ? -7.730 -1.191 -8.158 1.00 92.50 115 SER A N 1
ATOM 901 C CA . SER A 1 115 ? -8.372 -2.366 -7.583 1.00 92.50 115 SER A CA 1
ATOM 902 C C . SER A 1 115 ? -7.954 -3.623 -8.346 1.00 92.50 115 SER A C 1
ATOM 904 O O . SER A 1 115 ? -7.236 -3.552 -9.350 1.00 92.50 115 SER A O 1
ATOM 906 N N . ALA A 1 116 ? -8.374 -4.788 -7.851 1.00 96.31 116 ALA A N 1
ATOM 907 C CA . ALA A 1 116 ? -8.050 -6.073 -8.454 1.00 96.31 116 ALA A CA 1
ATOM 908 C C . ALA A 1 116 ? -8.426 -6.108 -9.947 1.00 96.31 116 ALA A C 1
ATOM 910 O O . ALA A 1 116 ? -9.564 -5.834 -10.318 1.00 96.31 116 ALA A O 1
ATOM 911 N N . GLY A 1 117 ? -7.463 -6.455 -10.802 1.00 94.62 117 GLY A N 1
ATOM 912 C CA . GLY A 1 117 ? -7.656 -6.529 -12.252 1.00 94.62 117 GLY A CA 1
ATOM 913 C C . GLY A 1 117 ? -7.451 -5.214 -13.006 1.00 94.62 117 GLY A C 1
ATOM 914 O O . GLY A 1 117 ? -7.555 -5.210 -14.233 1.00 94.62 117 GLY A O 1
ATOM 915 N N . ALA A 1 118 ? -7.118 -4.116 -12.319 1.00 96.88 118 ALA A N 1
ATOM 916 C CA . ALA A 1 118 ? -6.912 -2.821 -12.958 1.00 96.88 118 ALA A CA 1
ATOM 917 C C . ALA A 1 118 ? -5.825 -2.852 -14.050 1.00 96.88 118 ALA A C 1
ATOM 919 O O . ALA A 1 118 ? -4.848 -3.613 -13.990 1.00 96.88 118 ALA A O 1
ATOM 920 N N . LYS A 1 119 ? -6.004 -1.968 -15.037 1.00 97.75 119 LYS A N 1
ATOM 921 C CA . LYS A 1 119 ? -5.007 -1.630 -16.056 1.00 97.75 119 LYS A CA 1
ATOM 92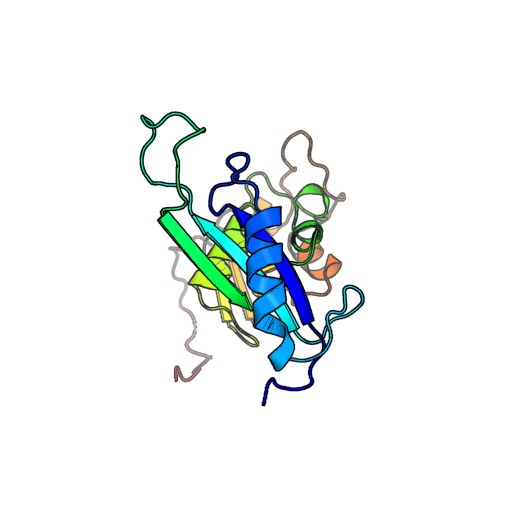2 C C . LYS A 1 119 ? -4.415 -0.268 -15.708 1.00 97.75 119 LYS A C 1
ATOM 924 O O . LYS A 1 119 ? -5.167 0.669 -15.459 1.00 97.75 119 LYS A O 1
ATOM 929 N N . VAL A 1 120 ? -3.093 -0.157 -15.680 1.00 97.75 120 VAL A N 1
ATOM 930 C CA . VAL A 1 120 ? -2.394 1.055 -15.241 1.00 97.75 120 VAL A CA 1
ATOM 931 C C . VAL A 1 120 ? -1.337 1.434 -16.261 1.00 97.75 120 VAL A C 1
ATOM 933 O O . VAL A 1 120 ? -0.523 0.601 -16.659 1.00 97.75 120 VAL A O 1
ATOM 936 N N . LEU A 1 121 ? -1.365 2.704 -16.658 1.00 96.50 121 LEU A N 1
ATOM 937 C CA . LEU A 1 121 ? -0.372 3.346 -17.503 1.00 96.50 121 LEU A CA 1
ATOM 938 C C . LEU A 1 121 ? 0.393 4.372 -16.668 1.00 96.50 121 LEU A C 1
ATOM 940 O O . LEU A 1 121 ? -0.217 5.254 -16.067 1.00 96.50 121 LEU A O 1
ATOM 944 N N . ASP A 1 122 ? 1.715 4.272 -16.681 1.00 95.25 122 ASP A N 1
ATOM 945 C CA . ASP A 1 122 ? 2.615 5.312 -16.202 1.00 95.25 122 ASP A CA 1
ATOM 946 C C . ASP A 1 122 ? 3.438 5.833 -17.395 1.00 95.25 122 ASP A C 1
ATOM 948 O O . ASP A 1 122 ? 4.321 5.118 -17.881 1.00 95.25 122 ASP A O 1
ATOM 952 N N . PRO A 1 123 ? 3.125 7.028 -17.930 1.00 94.19 123 PRO A N 1
ATOM 953 C CA . PRO A 1 123 ? 3.731 7.532 -19.160 1.00 94.19 123 PRO A CA 1
ATOM 954 C C . PRO A 1 123 ? 5.161 8.067 -18.973 1.00 94.19 123 PRO A C 1
ATOM 956 O O . PRO A 1 123 ? 5.794 8.429 -19.963 1.00 94.19 123 PRO A O 1
ATOM 959 N N . VAL A 1 124 ? 5.653 8.152 -17.729 1.00 93.00 124 VAL A N 1
ATOM 960 C CA . VAL A 1 124 ? 7.034 8.534 -17.390 1.00 93.00 124 VAL A CA 1
ATOM 961 C C . VAL A 1 124 ? 7.492 7.666 -16.215 1.00 93.00 124 VAL A C 1
ATOM 963 O O . VAL A 1 124 ? 7.701 8.135 -15.093 1.00 93.00 124 VAL A O 1
ATOM 966 N N . CYS A 1 125 ? 7.568 6.357 -16.457 1.00 92.75 125 CYS A N 1
ATOM 967 C CA . CYS A 1 125 ? 7.590 5.370 -15.386 1.00 92.75 125 CYS A CA 1
ATOM 968 C C . CYS A 1 125 ? 8.883 5.335 -14.577 1.00 92.75 125 CYS A C 1
ATOM 970 O O . CYS A 1 125 ? 8.901 4.779 -13.472 1.00 92.75 125 CYS A O 1
ATOM 972 N N . GLY A 1 126 ? 9.978 5.892 -15.099 1.00 91.62 126 GLY A N 1
ATOM 973 C CA . GLY A 1 126 ? 11.274 5.860 -14.448 1.00 91.62 126 GLY A CA 1
ATOM 974 C C . GLY A 1 126 ? 11.646 4.434 -14.034 1.00 91.62 126 GLY A C 1
ATOM 975 O O . GLY A 1 126 ? 11.511 3.480 -14.794 1.00 91.62 126 GLY A O 1
ATOM 976 N N . SER A 1 127 ? 12.047 4.265 -12.772 1.00 89.19 127 SER A N 1
ATOM 977 C CA . SER A 1 127 ? 12.355 2.952 -12.173 1.00 89.19 127 SER A CA 1
ATOM 978 C C . SER A 1 127 ? 11.135 2.055 -11.888 1.00 89.19 127 SER A C 1
ATOM 980 O O . SER A 1 127 ? 11.277 1.022 -11.233 1.00 89.19 127 SER A O 1
ATOM 982 N N . GLY A 1 128 ? 9.936 2.438 -12.331 1.00 93.06 128 GLY A N 1
ATOM 983 C CA . GLY A 1 128 ? 8.706 1.656 -12.199 1.00 93.06 128 GLY A CA 1
ATOM 984 C C . GLY A 1 128 ? 8.080 1.685 -10.803 1.00 93.06 128 GLY A C 1
ATOM 985 O O . GLY A 1 128 ? 7.291 0.805 -10.473 1.00 93.06 128 GLY A O 1
ATOM 986 N N . GLY A 1 129 ? 8.418 2.668 -9.960 1.00 94.44 129 GLY A N 1
ATOM 987 C CA . GLY A 1 129 ? 7.953 2.725 -8.567 1.00 94.44 129 GLY A CA 1
ATOM 988 C C . GLY A 1 129 ? 6.429 2.817 -8.416 1.00 94.44 129 GLY A C 1
ATOM 989 O O . GLY A 1 129 ? 5.872 2.191 -7.516 1.00 94.44 129 GLY A O 1
ATOM 990 N N . LEU A 1 130 ? 5.751 3.550 -9.306 1.00 96.00 130 LEU A N 1
ATOM 991 C CA . LEU A 1 130 ? 4.285 3.641 -9.302 1.00 96.00 130 LEU A CA 1
ATOM 992 C C . LEU A 1 130 ? 3.644 2.345 -9.776 1.00 96.00 130 LEU A C 1
ATOM 994 O O . LEU A 1 130 ? 2.714 1.857 -9.141 1.00 96.00 130 LEU A O 1
ATOM 998 N N . LEU A 1 131 ? 4.185 1.755 -10.842 1.00 97.12 131 LEU A N 1
ATOM 999 C CA . LEU A 1 131 ? 3.725 0.475 -11.372 1.00 97.12 131 LEU A CA 1
ATOM 1000 C C . LEU A 1 131 ? 3.902 -0.662 -10.357 1.00 97.12 131 LEU A C 1
ATOM 1002 O O . LEU A 1 131 ? 3.029 -1.516 -10.246 1.00 97.12 131 LEU A O 1
ATOM 1006 N N . LEU A 1 132 ? 4.986 -0.651 -9.576 1.00 96.69 132 LEU A N 1
ATOM 1007 C CA . LEU A 1 132 ? 5.232 -1.634 -8.518 1.00 96.69 132 LEU A CA 1
ATOM 1008 C C . LEU A 1 132 ? 4.136 -1.591 -7.451 1.00 96.69 132 LEU A C 1
ATOM 1010 O O . LEU A 1 132 ? 3.607 -2.625 -7.048 1.00 96.69 132 LEU A O 1
ATOM 1014 N N . VAL A 1 133 ? 3.764 -0.386 -7.021 1.00 97.06 133 VAL A N 1
ATOM 1015 C CA . VAL A 1 133 ? 2.691 -0.203 -6.043 1.00 97.06 133 VAL A CA 1
ATOM 1016 C C . VAL A 1 133 ? 1.318 -0.475 -6.652 1.00 97.06 133 VAL A C 1
ATOM 1018 O O . VAL A 1 133 ? 0.488 -1.110 -6.010 1.00 97.06 133 VAL A O 1
ATOM 1021 N N . ALA A 1 134 ? 1.086 -0.089 -7.905 1.00 97.88 134 ALA A N 1
ATOM 1022 C CA . ALA A 1 134 ? -0.126 -0.451 -8.629 1.00 97.88 134 ALA A CA 1
ATOM 1023 C C . ALA A 1 134 ? -0.335 -1.974 -8.661 1.00 97.88 134 ALA A C 1
ATOM 1025 O O . ALA A 1 134 ? -1.435 -2.453 -8.383 1.00 97.88 134 ALA A O 1
ATOM 1026 N N . ALA A 1 135 ? 0.730 -2.732 -8.933 1.00 97.81 135 ALA A N 1
ATOM 1027 C CA . ALA A 1 135 ? 0.718 -4.189 -8.900 1.00 97.81 135 ALA A CA 1
ATOM 1028 C C . ALA A 1 135 ? 0.372 -4.722 -7.499 1.00 97.81 135 ALA A C 1
ATOM 1030 O O . ALA A 1 135 ? -0.484 -5.592 -7.359 1.00 97.81 135 ALA A O 1
ATOM 1031 N N . ALA A 1 136 ? 0.976 -4.150 -6.451 1.00 96.56 136 ALA A N 1
ATOM 1032 C CA . ALA A 1 136 ? 0.677 -4.492 -5.059 1.00 96.56 136 ALA A CA 1
ATOM 1033 C C . ALA A 1 136 ? -0.774 -4.184 -4.645 1.00 96.56 136 ALA A C 1
ATOM 1035 O O . ALA A 1 136 ? -1.338 -4.880 -3.803 1.00 96.56 136 ALA A O 1
ATOM 1036 N N . CYS A 1 137 ? -1.393 -3.172 -5.256 1.00 96.38 137 CYS A N 1
ATOM 1037 C CA . CYS A 1 137 ? -2.808 -2.835 -5.091 1.00 96.38 137 CYS A CA 1
ATOM 1038 C C . CYS A 1 137 ? -3.753 -3.704 -5.949 1.00 96.38 137 CYS A C 1
ATOM 1040 O O . CYS A 1 137 ? -4.967 -3.510 -5.902 1.00 96.38 137 CYS A O 1
ATOM 1042 N N . GLY A 1 138 ? -3.226 -4.668 -6.714 1.00 96.94 138 GLY A N 1
ATOM 1043 C CA . GLY A 1 138 ? -4.011 -5.654 -7.461 1.00 96.94 138 GLY A CA 1
ATOM 1044 C C . GLY A 1 138 ? -4.147 -5.390 -8.962 1.00 96.94 138 GLY A C 1
ATOM 1045 O O . GLY A 1 138 ? -4.891 -6.112 -9.629 1.00 96.94 138 GLY A O 1
ATOM 1046 N N . ALA A 1 139 ? -3.445 -4.401 -9.521 1.00 97.88 139 ALA A N 1
ATOM 1047 C CA . ALA A 1 139 ? -3.400 -4.222 -10.970 1.00 97.88 139 ALA A CA 1
ATOM 1048 C C . ALA A 1 139 ? -2.727 -5.425 -11.653 1.00 97.88 139 ALA A C 1
ATOM 1050 O O . ALA A 1 139 ? -1.707 -5.931 -11.185 1.00 97.88 139 ALA A O 1
ATOM 1051 N N . LEU A 1 140 ? -3.284 -5.863 -12.786 1.00 96.69 140 LEU A N 1
ATOM 1052 C CA . LEU A 1 140 ? -2.773 -7.014 -13.544 1.00 96.69 140 LEU A CA 1
ATOM 1053 C C . LEU A 1 140 ? -2.131 -6.621 -14.873 1.00 96.69 140 LEU A C 1
ATOM 1055 O O . LEU A 1 140 ? -1.292 -7.358 -15.383 1.00 96.69 140 LEU A O 1
ATOM 1059 N N . ARG A 1 141 ? -2.519 -5.477 -15.450 1.00 97.31 141 ARG A N 1
ATOM 1060 C CA . ARG A 1 141 ? -1.928 -4.970 -16.695 1.00 97.31 141 ARG A CA 1
ATOM 1061 C C . ARG A 1 141 ? -1.222 -3.660 -16.405 1.00 97.31 141 ARG A C 1
ATOM 1063 O O . ARG A 1 141 ? -1.865 -2.661 -16.103 1.00 97.31 141 ARG A O 1
ATOM 1070 N N . LEU A 1 142 ? 0.097 -3.682 -16.484 1.00 98.19 142 LEU A N 1
ATOM 1071 C CA . LEU A 1 142 ? 0.960 -2.569 -16.110 1.00 98.19 142 LEU A CA 1
ATOM 1072 C C . LEU A 1 142 ? 1.744 -2.148 -17.348 1.00 98.19 142 LEU A C 1
ATOM 1074 O O . LEU A 1 142 ? 2.435 -2.977 -17.945 1.00 98.19 142 LEU A O 1
ATOM 1078 N N . HIS A 1 143 ? 1.632 -0.884 -17.737 1.00 97.12 143 HIS A N 1
ATOM 1079 C CA . HIS A 1 143 ? 2.363 -0.323 -18.862 1.00 97.12 143 HIS A CA 1
ATOM 1080 C C . HIS A 1 143 ? 3.173 0.884 -18.404 1.00 97.12 143 HIS A C 1
ATOM 1082 O O . HIS A 1 143 ? 2.618 1.834 -17.859 1.00 97.12 143 HIS A O 1
ATOM 1088 N N . GLY A 1 144 ? 4.484 0.826 -18.608 1.00 95.62 144 GLY A N 1
ATOM 1089 C CA . GLY A 1 144 ? 5.406 1.913 -18.312 1.00 95.62 144 GLY A CA 1
ATOM 1090 C C . GLY A 1 144 ? 6.058 2.424 -19.580 1.00 95.62 144 GLY A C 1
ATOM 1091 O O . GLY A 1 144 ? 6.601 1.629 -20.348 1.00 95.62 144 GLY A O 1
ATOM 1092 N N . ILE A 1 145 ? 6.021 3.735 -19.779 1.00 94.38 145 ILE A N 1
ATOM 1093 C CA . ILE A 1 145 ? 6.723 4.414 -20.865 1.00 94.38 145 ILE A CA 1
ATOM 1094 C C . ILE A 1 145 ? 7.768 5.328 -20.239 1.00 94.38 145 ILE A C 1
ATOM 1096 O O . ILE A 1 145 ? 7.486 6.005 -19.256 1.00 94.38 145 ILE A O 1
ATOM 1100 N N . ASP A 1 146 ? 8.975 5.345 -20.789 1.00 93.19 146 ASP A N 1
ATOM 1101 C CA . ASP A 1 146 ? 9.980 6.345 -20.440 1.00 93.19 146 ASP A CA 1
ATOM 1102 C C . ASP A 1 146 ? 10.842 6.661 -21.666 1.00 93.19 146 ASP A C 1
ATOM 1104 O O . ASP A 1 146 ? 11.161 5.774 -22.462 1.00 93.19 146 ASP A O 1
ATOM 1108 N N . ALA A 1 147 ? 11.236 7.922 -21.828 1.00 92.44 147 ALA A N 1
ATOM 1109 C CA . ALA A 1 147 ? 12.094 8.334 -22.936 1.00 92.44 147 ALA A CA 1
ATOM 1110 C C . ALA A 1 147 ? 13.557 7.907 -22.721 1.00 92.44 147 ALA A C 1
ATOM 1112 O O . ALA A 1 147 ? 14.331 7.815 -23.678 1.00 92.44 147 ALA A O 1
ATOM 1113 N N . ASN A 1 148 ? 13.958 7.637 -21.475 1.00 90.25 148 ASN A N 1
ATOM 1114 C CA . ASN A 1 148 ? 15.321 7.260 -21.146 1.00 90.25 148 ASN A CA 1
ATOM 1115 C C . ASN A 1 148 ? 15.531 5.743 -21.251 1.00 90.25 148 ASN A C 1
ATOM 1117 O O . ASN A 1 148 ? 15.203 4.966 -20.349 1.00 90.25 148 ASN A O 1
ATOM 1121 N N . ARG A 1 149 ? 16.188 5.329 -22.338 1.00 90.31 149 ARG A N 1
ATOM 1122 C CA . ARG A 1 149 ? 16.547 3.930 -22.588 1.00 90.31 149 ARG A CA 1
ATOM 1123 C C . ARG A 1 149 ? 17.372 3.304 -21.460 1.00 90.31 149 ARG A C 1
ATOM 1125 O O . ARG A 1 149 ? 17.138 2.151 -21.118 1.00 90.31 149 ARG A O 1
ATOM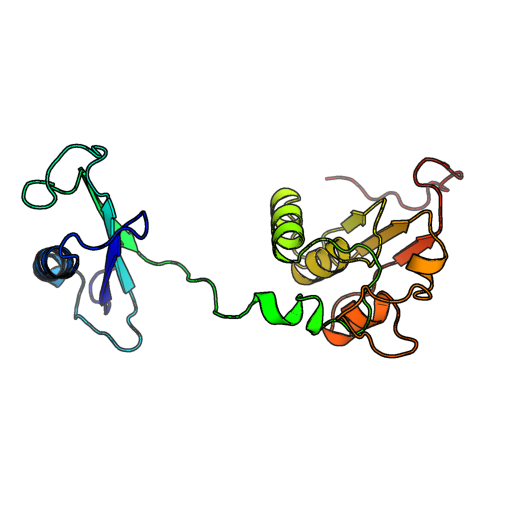 1132 N N . GLU A 1 150 ? 18.302 4.043 -20.861 1.00 89.19 150 GLU A N 1
ATOM 1133 C CA . GLU A 1 150 ? 19.176 3.509 -19.810 1.00 89.19 150 GLU A CA 1
ATOM 1134 C C . GLU A 1 150 ? 18.408 3.177 -18.525 1.00 89.19 150 GLU A C 1
ATOM 1136 O O . GLU A 1 150 ? 18.798 2.262 -17.796 1.00 89.19 150 GLU A O 1
ATOM 1141 N N . VAL A 1 151 ? 17.306 3.888 -18.255 1.00 88.75 151 VAL A N 1
ATOM 1142 C CA . VAL A 1 151 ? 16.387 3.567 -17.154 1.00 88.75 151 VAL A CA 1
ATOM 1143 C C . VAL A 1 151 ? 15.657 2.258 -17.448 1.00 88.75 151 VAL A C 1
ATOM 1145 O O . VAL A 1 151 ? 15.691 1.344 -16.626 1.00 88.75 151 VAL A O 1
ATOM 1148 N N . ILE A 1 152 ? 15.036 2.155 -18.628 1.00 90.31 152 ILE A N 1
ATOM 1149 C CA . ILE A 1 152 ? 14.258 0.977 -19.041 1.00 90.31 152 ILE A CA 1
ATOM 1150 C C . ILE A 1 152 ? 15.130 -0.283 -19.079 1.00 90.31 152 ILE A C 1
ATOM 1152 O O . ILE A 1 152 ? 14.709 -1.348 -18.635 1.00 90.31 152 ILE A O 1
ATOM 1156 N N . GLU A 1 153 ? 16.366 -0.159 -19.559 1.00 88.19 153 GLU A N 1
ATOM 1157 C CA . GLU A 1 153 ? 17.332 -1.259 -19.634 1.00 88.19 153 GLU A CA 1
ATOM 1158 C C . GLU A 1 153 ? 18.056 -1.534 -18.304 1.00 88.19 153 GLU A C 1
ATOM 1160 O O . GLU A 1 153 ? 18.906 -2.422 -18.249 1.00 88.19 153 GLU A O 1
ATOM 1165 N N . GLY A 1 154 ? 17.764 -0.783 -17.234 1.00 84.94 154 GLY A N 1
ATOM 1166 C CA . GLY A 1 154 ? 18.367 -0.993 -15.915 1.00 84.94 154 GLY A CA 1
ATOM 1167 C C . GLY A 1 154 ? 19.865 -0.669 -15.838 1.00 84.94 154 GLY A C 1
ATOM 1168 O O . GLY A 1 154 ? 20.560 -1.171 -14.960 1.00 84.94 154 GLY A O 1
ATOM 1169 N N . ARG A 1 155 ? 20.390 0.159 -16.750 1.00 82.38 155 ARG A N 1
ATOM 1170 C CA . ARG A 1 155 ? 21.830 0.467 -16.858 1.00 82.38 155 ARG A CA 1
ATOM 1171 C C . ARG A 1 155 ? 22.280 1.652 -16.005 1.00 82.38 155 ARG A C 1
ATOM 1173 O O . ARG A 1 155 ? 23.479 1.830 -15.794 1.00 82.38 155 ARG A O 1
ATOM 1180 N N . LEU A 1 156 ? 21.346 2.453 -15.494 1.00 77.81 156 LEU A N 1
ATOM 1181 C CA . LEU A 1 156 ? 21.679 3.555 -14.594 1.00 77.81 156 LEU A CA 1
ATOM 1182 C C . LEU A 1 156 ? 22.100 3.062 -13.212 1.00 77.81 156 LEU A C 1
ATOM 1184 O O . LEU A 1 156 ? 21.451 2.213 -12.603 1.00 77.81 156 LEU A O 1
ATOM 1188 N N . SER A 1 157 ? 23.170 3.668 -12.698 1.00 70.75 157 SER A N 1
ATOM 1189 C CA . SER A 1 157 ? 23.636 3.432 -11.334 1.00 70.75 157 SER A CA 1
ATOM 1190 C C . SER A 1 157 ? 22.689 4.064 -10.305 1.00 70.75 157 SER A C 1
ATOM 1192 O O . SER A 1 157 ? 22.163 5.156 -10.549 1.00 70.75 157 SER A O 1
ATOM 1194 N N . PRO A 1 158 ? 22.495 3.427 -9.136 1.00 73.44 158 PRO A N 1
ATOM 1195 C CA . PRO A 1 158 ? 21.691 3.996 -8.064 1.00 73.44 158 PRO A CA 1
ATOM 1196 C C . PRO A 1 158 ? 22.348 5.259 -7.470 1.00 73.44 158 PRO A C 1
ATOM 1198 O O . PRO A 1 158 ? 23.568 5.438 -7.574 1.00 73.44 158 PRO A O 1
ATOM 1201 N N . PRO A 1 159 ? 21.570 6.127 -6.795 1.00 69.88 159 PRO A N 1
ATOM 1202 C CA . PRO A 1 159 ? 22.101 7.252 -6.031 1.00 69.88 159 PRO A CA 1
ATOM 1203 C C . PRO A 1 159 ? 23.119 6.809 -4.969 1.00 69.88 159 PRO A C 1
ATOM 1205 O O . PRO A 1 159 ? 23.060 5.692 -4.447 1.00 69.88 159 PRO A O 1
ATOM 1208 N N . ARG A 1 160 ? 24.036 7.711 -4.588 1.00 70.50 160 ARG A N 1
ATOM 1209 C CA . ARG A 1 160 ? 25.022 7.441 -3.526 1.00 70.50 160 ARG A CA 1
ATOM 1210 C C . ARG A 1 160 ? 24.318 7.020 -2.231 1.00 70.50 160 ARG A C 1
ATOM 1212 O O . ARG A 1 160 ? 23.416 7.708 -1.769 1.00 70.50 160 ARG A O 1
ATOM 1219 N N . GLY A 1 161 ? 24.778 5.924 -1.629 1.00 70.62 161 GLY A N 1
ATOM 1220 C CA . GLY A 1 161 ? 24.235 5.389 -0.374 1.00 70.62 161 GLY A CA 1
ATOM 1221 C C . GLY A 1 161 ? 23.192 4.283 -0.553 1.00 70.62 161 GLY A C 1
ATOM 1222 O O . GLY A 1 161 ? 22.935 3.554 0.398 1.00 70.62 161 GLY A O 1
ATOM 1223 N N . LEU A 1 162 ? 22.672 4.088 -1.768 1.00 68.38 162 LEU A N 1
ATOM 1224 C CA . LEU A 1 162 ? 21.824 2.952 -2.119 1.00 68.38 162 LEU A CA 1
ATOM 1225 C C . LEU A 1 162 ? 22.622 1.953 -2.965 1.00 68.38 162 LEU A C 1
ATOM 1227 O O . LEU A 1 162 ? 23.449 2.334 -3.794 1.00 68.38 162 LEU A O 1
ATOM 1231 N N . ARG A 1 163 ? 22.402 0.655 -2.743 1.00 69.00 163 ARG A N 1
ATOM 1232 C CA . ARG A 1 163 ? 23.017 -0.418 -3.535 1.00 69.00 163 ARG A CA 1
ATOM 1233 C C . ARG A 1 163 ? 21.931 -1.364 -4.018 1.00 69.00 163 ARG A C 1
ATOM 1235 O O . ARG A 1 163 ? 21.338 -2.071 -3.214 1.00 69.00 163 ARG A O 1
ATOM 1242 N N . GLY A 1 164 ? 21.709 -1.370 -5.328 1.00 73.25 164 GLY A N 1
ATOM 1243 C CA . GLY A 1 164 ? 20.974 -2.438 -5.995 1.00 73.25 164 GLY A CA 1
ATOM 1244 C C . GLY A 1 164 ? 21.861 -3.663 -6.230 1.00 73.25 164 GLY A C 1
ATOM 1245 O O . GLY A 1 164 ? 23.081 -3.631 -6.029 1.00 73.25 164 GLY A O 1
ATOM 1246 N N . LYS A 1 165 ? 21.247 -4.748 -6.692 1.00 79.62 165 LYS A N 1
ATOM 1247 C CA . LYS A 1 165 ? 21.954 -5.942 -7.155 1.00 79.62 165 LYS A CA 1
ATOM 1248 C C . LYS A 1 165 ? 22.558 -5.669 -8.537 1.00 79.62 165 LYS A C 1
ATOM 1250 O O . LYS A 1 165 ? 21.901 -5.112 -9.412 1.00 79.62 165 LYS A O 1
ATOM 1255 N N . ALA A 1 166 ? 23.812 -6.071 -8.745 1.00 78.38 166 ALA A N 1
ATOM 1256 C CA . ALA A 1 166 ? 24.472 -5.917 -10.040 1.00 78.38 166 ALA A CA 1
ATOM 1257 C C . ALA A 1 166 ? 23.688 -6.650 -11.144 1.00 78.38 166 ALA A C 1
ATOM 1259 O O . ALA A 1 166 ? 23.348 -7.823 -10.983 1.00 78.38 166 ALA A O 1
ATOM 1260 N N . GLY A 1 167 ? 23.408 -5.950 -12.246 1.00 82.56 167 GLY A N 1
ATOM 1261 C CA . GLY A 1 167 ? 22.649 -6.481 -13.382 1.00 82.56 167 GLY A CA 1
ATOM 1262 C C . GLY A 1 167 ? 21.136 -6.591 -13.168 1.00 82.56 167 GLY A C 1
ATOM 1263 O O . GLY A 1 167 ? 20.466 -7.118 -14.048 1.00 82.56 167 GLY A O 1
ATOM 1264 N N . ALA A 1 168 ? 20.597 -6.121 -12.037 1.00 88.06 168 ALA A N 1
ATOM 1265 C CA . ALA A 1 168 ? 19.152 -6.050 -11.839 1.00 88.06 168 ALA A CA 1
ATOM 1266 C C . ALA A 1 168 ? 18.540 -4.887 -12.632 1.00 88.06 168 ALA A C 1
ATOM 1268 O O . ALA A 1 168 ? 19.136 -3.816 -12.734 1.00 88.06 168 ALA A O 1
ATOM 1269 N N . GLY A 1 169 ? 17.330 -5.093 -13.142 1.00 91.44 169 GLY A N 1
ATOM 1270 C CA . GLY A 1 169 ? 16.503 -4.090 -13.800 1.00 91.44 169 GLY A CA 1
ATOM 1271 C C . GLY A 1 169 ? 15.151 -3.910 -13.111 1.00 91.44 169 GLY A C 1
ATOM 1272 O O . GLY A 1 169 ? 14.864 -4.495 -12.067 1.00 91.44 169 GLY A O 1
ATOM 1273 N N . ILE A 1 170 ? 14.286 -3.096 -13.718 1.00 93.12 170 ILE A N 1
ATOM 1274 C CA . ILE A 1 170 ? 12.969 -2.744 -13.161 1.00 93.12 170 ILE A CA 1
ATOM 1275 C C . ILE A 1 170 ? 12.143 -3.996 -12.829 1.00 93.12 170 ILE A C 1
ATOM 1277 O O . ILE A 1 170 ? 11.574 -4.076 -11.742 1.00 93.12 170 ILE A O 1
ATOM 1281 N N . SER A 1 171 ? 12.121 -4.993 -13.718 1.00 94.31 171 SER A N 1
ATOM 1282 C CA . SER A 1 171 ? 11.352 -6.234 -13.546 1.00 94.31 171 SER A CA 1
ATOM 1283 C C . SER A 1 171 ? 11.765 -7.056 -12.321 1.00 94.31 171 SER A C 1
ATOM 1285 O O . SER A 1 171 ? 10.920 -7.734 -11.737 1.00 94.31 171 SER A O 1
ATOM 1287 N N . ASP A 1 172 ? 13.023 -6.968 -11.876 1.00 94.12 172 ASP A N 1
ATOM 1288 C CA . ASP A 1 172 ? 13.488 -7.684 -10.684 1.00 94.12 172 ASP A CA 1
ATOM 1289 C C . ASP A 1 172 ? 12.802 -7.182 -9.408 1.00 94.12 172 ASP A C 1
ATOM 1291 O O . ASP A 1 172 ? 12.574 -7.964 -8.486 1.00 94.12 172 ASP A O 1
ATOM 1295 N N . ASN A 1 173 ? 12.403 -5.904 -9.361 1.00 93.94 173 ASN A N 1
ATOM 1296 C CA . ASN A 1 173 ? 11.637 -5.358 -8.237 1.00 93.94 173 ASN A CA 1
ATOM 1297 C C . ASN A 1 173 ? 10.273 -6.041 -8.090 1.00 93.94 173 ASN A C 1
ATOM 1299 O O . ASN A 1 173 ? 9.831 -6.307 -6.975 1.00 93.94 173 ASN A O 1
ATOM 1303 N N . PHE A 1 174 ? 9.618 -6.342 -9.213 1.00 96.69 174 PHE A N 1
ATOM 1304 C CA . PHE A 1 174 ? 8.321 -7.016 -9.237 1.00 96.69 174 PHE A CA 1
ATOM 1305 C C . PHE A 1 174 ? 8.482 -8.494 -8.897 1.00 96.69 174 PHE A C 1
ATOM 1307 O O . PHE A 1 174 ? 7.766 -9.012 -8.041 1.00 96.69 174 PHE A O 1
ATOM 1314 N N . ALA A 1 175 ? 9.476 -9.152 -9.501 1.00 95.75 175 ALA A N 1
ATOM 1315 C CA . ALA A 1 175 ? 9.772 -10.557 -9.250 1.00 95.75 175 ALA A CA 1
ATOM 1316 C C . ALA A 1 175 ? 10.116 -10.826 -7.775 1.00 95.75 175 ALA A C 1
ATOM 1318 O O . ALA A 1 175 ? 9.619 -11.794 -7.201 1.00 95.75 175 ALA A O 1
ATOM 1319 N N . ALA A 1 176 ? 10.894 -9.946 -7.132 1.00 94.38 176 ALA A N 1
ATOM 1320 C CA . ALA A 1 176 ? 11.250 -10.068 -5.716 1.00 94.38 176 ALA A CA 1
ATOM 1321 C C . ALA A 1 176 ? 10.038 -10.035 -4.768 1.00 94.38 176 ALA A C 1
ATOM 1323 O O . ALA A 1 176 ? 10.113 -10.571 -3.663 1.00 94.38 176 ALA A O 1
ATOM 1324 N N . LEU A 1 177 ? 8.929 -9.428 -5.198 1.00 95.31 177 LEU A N 1
ATOM 1325 C CA . LEU A 1 177 ? 7.680 -9.345 -4.442 1.00 95.31 177 LEU A CA 1
ATOM 1326 C C . LEU A 1 177 ? 6.599 -10.313 -4.956 1.00 95.31 177 LEU A C 1
ATOM 1328 O O . LEU A 1 177 ? 5.491 -10.312 -4.428 1.00 95.31 177 LEU A O 1
ATOM 1332 N N . GLY A 1 178 ? 6.895 -11.128 -5.976 1.00 96.69 178 GLY A N 1
ATOM 1333 C CA . GLY A 1 178 ? 5.917 -12.024 -6.602 1.00 96.69 178 GLY A CA 1
ATOM 1334 C C . GLY A 1 178 ? 4.781 -11.291 -7.327 1.00 96.69 178 GLY A C 1
ATOM 1335 O O . GLY A 1 178 ? 3.666 -11.804 -7.394 1.00 96.69 178 GLY A O 1
ATOM 1336 N N . LEU A 1 179 ? 5.043 -10.083 -7.833 1.00 97.38 179 LEU A N 1
ATOM 1337 C CA . LEU A 1 179 ? 4.051 -9.221 -8.477 1.00 97.38 179 LEU A CA 1
ATOM 1338 C C . LEU A 1 179 ? 4.036 -9.396 -10.009 1.00 97.38 179 LEU A C 1
ATOM 1340 O O . LEU A 1 179 ? 5.065 -9.756 -10.591 1.00 97.38 179 LEU A O 1
ATOM 1344 N N . PRO A 1 180 ? 2.902 -9.106 -10.682 1.00 96.88 180 PRO A N 1
ATOM 1345 C CA . PRO A 1 180 ? 2.820 -9.090 -12.142 1.00 96.88 180 PRO A CA 1
ATOM 1346 C C . PRO A 1 180 ? 3.895 -8.204 -12.775 1.00 96.88 180 PRO A C 1
ATOM 1348 O O . PRO A 1 180 ? 4.124 -7.079 -12.333 1.00 96.88 180 PRO A O 1
ATOM 1351 N N . LEU A 1 181 ? 4.542 -8.703 -13.829 1.00 97.31 181 LEU A N 1
ATOM 1352 C CA . LEU A 1 181 ? 5.593 -7.959 -14.518 1.00 97.31 181 LEU A CA 1
ATOM 1353 C C . LEU A 1 181 ? 5.001 -6.834 -15.383 1.00 97.31 181 LEU A C 1
ATOM 1355 O O . LEU A 1 181 ? 3.991 -7.051 -16.060 1.00 97.31 181 LEU A O 1
ATOM 1359 N N . PRO A 1 182 ? 5.632 -5.648 -15.417 1.00 96.81 182 PRO A N 1
ATOM 1360 C CA . PRO A 1 182 ? 5.200 -4.569 -16.288 1.00 96.81 182 PRO A CA 1
ATOM 1361 C C . PRO A 1 182 ? 5.667 -4.778 -17.727 1.00 96.81 182 PRO A C 1
ATOM 1363 O O . PRO A 1 182 ? 6.759 -5.285 -17.988 1.00 96.81 182 PRO A O 1
ATOM 1366 N N . ARG A 1 183 ? 4.866 -4.294 -18.678 1.00 96.88 183 ARG A N 1
ATOM 1367 C CA . ARG A 1 183 ? 5.333 -4.023 -20.038 1.00 96.88 183 ARG A CA 1
ATOM 1368 C C . ARG A 1 183 ? 6.007 -2.655 -20.040 1.00 96.88 183 ARG A C 1
ATOM 1370 O O . ARG A 1 183 ? 5.358 -1.659 -19.739 1.00 96.88 183 ARG A O 1
ATOM 1377 N N . LEU A 1 184 ? 7.287 -2.619 -20.392 1.00 94.88 184 LEU A N 1
ATOM 1378 C CA . LEU A 1 184 ? 8.094 -1.401 -20.420 1.00 94.88 184 LEU A CA 1
ATOM 1379 C C . LEU A 1 184 ? 8.425 -1.015 -21.861 1.00 94.88 184 LEU A C 1
ATOM 1381 O O . LEU A 1 184 ? 8.790 -1.875 -22.664 1.00 94.88 184 LEU A O 1
ATOM 1385 N N . GLN A 1 185 ? 8.305 0.269 -22.181 1.00 94.00 185 GLN A N 1
ATOM 1386 C CA . GLN A 1 185 ? 8.521 0.798 -23.520 1.00 94.00 185 GLN A CA 1
ATOM 1387 C C . GLN A 1 185 ? 9.412 2.039 -23.468 1.00 94.00 185 GLN A C 1
ATOM 1389 O O . GLN A 1 185 ? 9.119 3.010 -22.777 1.00 94.00 185 GLN A O 1
ATOM 1394 N N . CYS A 1 186 ? 10.513 1.999 -24.219 1.00 92.69 186 CYS A N 1
ATOM 1395 C CA . CYS A 1 186 ? 11.385 3.152 -24.402 1.00 92.69 186 CYS A CA 1
ATOM 1396 C C . CYS A 1 186 ? 10.848 4.009 -25.552 1.00 92.69 186 CYS A C 1
ATOM 1398 O O . CYS A 1 186 ? 11.054 3.662 -26.718 1.00 92.69 186 CYS A O 1
ATOM 1400 N N . GLN A 1 187 ? 10.169 5.108 -25.242 1.00 88.06 187 GLN A N 1
ATOM 1401 C CA . GLN A 1 187 ? 9.582 6.006 -26.236 1.00 88.06 187 GLN A CA 1
ATOM 1402 C C . GLN A 1 187 ? 9.397 7.403 -25.646 1.00 88.06 187 GLN A C 1
ATOM 1404 O O . GLN A 1 187 ? 9.193 7.553 -24.444 1.00 88.06 187 GLN A O 1
ATOM 1409 N N . ASP A 1 188 ? 9.431 8.425 -26.498 1.00 79.31 188 ASP A N 1
ATOM 1410 C CA . ASP A 1 188 ? 8.881 9.726 -26.129 1.00 79.31 188 ASP A CA 1
ATOM 1411 C C . ASP A 1 188 ? 7.359 9.588 -25.976 1.00 79.31 188 ASP A C 1
ATOM 1413 O O . ASP A 1 188 ? 6.668 9.215 -26.925 1.00 79.31 188 ASP A O 1
ATOM 1417 N N . ALA A 1 189 ? 6.836 9.882 -24.786 1.00 67.50 189 ALA A N 1
ATOM 1418 C CA . ALA A 1 189 ? 5.408 9.796 -24.498 1.00 67.50 189 ALA A CA 1
ATOM 1419 C C . ALA A 1 189 ? 4.544 10.650 -25.451 1.00 67.50 189 ALA A C 1
ATOM 1421 O O . ALA A 1 189 ? 3.361 10.363 -25.617 1.00 67.50 189 ALA A O 1
ATOM 1422 N N . LEU A 1 190 ? 5.123 11.677 -26.090 1.00 71.81 190 LEU A N 1
ATOM 1423 C CA . LEU A 1 190 ? 4.449 12.539 -27.066 1.00 71.81 190 LEU A CA 1
ATOM 1424 C C . LEU A 1 190 ? 4.576 12.043 -28.513 1.00 71.81 190 LEU A C 1
ATOM 1426 O O . LEU A 1 190 ? 3.846 12.508 -29.391 1.00 71.81 190 LEU A O 1
ATOM 1430 N N . ALA A 1 191 ? 5.481 11.104 -28.788 1.00 67.50 191 ALA A N 1
ATOM 1431 C CA . ALA A 1 191 ? 5.644 10.539 -30.117 1.00 67.50 191 ALA A CA 1
ATOM 1432 C C . ALA A 1 191 ? 4.559 9.485 -30.361 1.00 67.50 191 ALA A C 1
ATOM 1434 O O . ALA A 1 191 ? 4.759 8.304 -30.095 1.00 67.50 191 ALA A O 1
ATOM 1435 N N . VAL A 1 192 ? 3.401 9.893 -30.881 1.00 56.94 192 VAL A N 1
ATOM 1436 C CA . VAL A 1 192 ? 2.347 8.957 -31.294 1.00 56.94 192 VAL A CA 1
ATOM 1437 C C . VAL A 1 192 ? 2.801 8.222 -32.559 1.00 56.94 192 VAL A C 1
ATOM 1439 O O . VAL A 1 192 ? 2.675 8.724 -33.672 1.00 56.94 192 VAL A O 1
ATOM 1442 N N . GLY A 1 193 ? 3.350 7.019 -32.396 1.00 54.00 193 GLY A N 1
ATOM 1443 C CA . GLY A 1 193 ? 3.343 6.018 -33.460 1.00 54.00 193 GLY A CA 1
ATOM 1444 C C . GLY A 1 193 ? 1.929 5.455 -33.567 1.00 54.00 193 GLY A C 1
ATOM 1445 O O . GLY A 1 193 ? 1.319 5.188 -32.535 1.00 54.00 193 GLY A O 1
ATOM 1446 N N . SER A 1 194 ? 1.405 5.311 -34.785 1.00 48.94 194 SER A N 1
ATOM 1447 C CA . SER A 1 194 ? 0.099 4.710 -35.079 1.00 48.94 194 SER A CA 1
ATOM 1448 C C . SER A 1 194 ? -0.099 3.420 -34.276 1.00 48.94 194 SER A C 1
ATOM 1450 O O . SER A 1 194 ? 0.462 2.379 -34.623 1.00 48.94 194 SER A O 1
ATOM 1452 N N . LEU A 1 195 ? -0.865 3.494 -33.188 1.00 47.91 195 LEU A N 1
ATOM 1453 C CA . LEU A 1 195 ? -1.395 2.312 -32.526 1.00 47.91 195 LEU A CA 1
ATOM 1454 C C . LEU A 1 195 ? -2.357 1.681 -33.532 1.00 47.91 195 LEU A C 1
ATOM 1456 O O . LEU A 1 195 ? -3.338 2.315 -33.914 1.00 47.91 195 LEU A O 1
ATOM 1460 N N . SER A 1 196 ? -2.050 0.480 -34.021 1.00 42.97 196 SER A N 1
ATOM 1461 C CA . SER A 1 196 ? -3.059 -0.315 -34.713 1.00 42.97 196 SER A CA 1
ATOM 1462 C C . SER A 1 196 ? -4.176 -0.591 -33.711 1.00 42.97 196 SER A C 1
ATOM 1464 O O . SER A 1 196 ? -3.908 -1.074 -32.609 1.00 42.97 196 SER A O 1
ATOM 1466 N N . GLU A 1 197 ? -5.402 -0.227 -34.082 1.00 44.22 197 GLU A N 1
ATOM 1467 C CA . GLU A 1 197 ? -6.646 -0.409 -33.327 1.00 44.22 197 GLU A CA 1
ATOM 1468 C C . GLU A 1 197 ? -7.021 -1.899 -33.202 1.00 44.22 197 GLU A C 1
ATOM 1470 O O . GLU A 1 197 ? -8.099 -2.326 -33.592 1.00 44.22 197 GLU A O 1
ATOM 1475 N N . GLU A 1 198 ? -6.124 -2.722 -32.668 1.00 4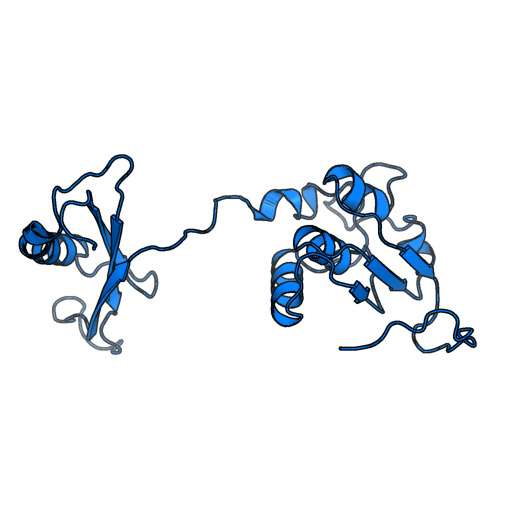6.56 198 GLU A N 1
ATOM 1476 C CA . GLU A 1 198 ? -6.393 -4.122 -32.341 1.00 46.56 198 GLU A CA 1
ATOM 1477 C C . GLU A 1 198 ? -6.354 -4.294 -30.824 1.00 46.56 198 GLU A C 1
ATOM 1479 O O . GLU A 1 198 ? -5.477 -4.942 -30.269 1.00 46.56 198 GLU A O 1
ATOM 1484 N N . ASP A 1 199 ? -7.278 -3.624 -30.144 1.00 44.38 199 ASP A N 1
ATOM 1485 C CA . ASP A 1 199 ? -7.799 -4.046 -28.843 1.00 44.38 199 ASP A CA 1
ATOM 1486 C C . ASP A 1 199 ? -9.040 -3.184 -28.551 1.00 44.38 199 ASP A C 1
ATOM 1488 O O . ASP A 1 199 ? -8.997 -2.216 -27.786 1.00 44.38 199 ASP A O 1
ATOM 1492 N N . GLU A 1 200 ? -10.166 -3.526 -29.191 1.00 45.94 200 GLU A N 1
ATOM 1493 C CA . GLU A 1 200 ? -11.503 -3.116 -28.741 1.00 45.94 200 GLU A CA 1
ATOM 1494 C C . GLU A 1 200 ? -11.733 -3.675 -27.327 1.00 45.94 200 GLU A C 1
ATOM 1496 O O . GLU A 1 200 ? -12.268 -4.761 -27.110 1.00 45.94 200 GLU A O 1
ATOM 1501 N N . GLY A 1 201 ? -11.266 -2.935 -26.328 1.00 41.12 201 GLY A N 1
ATOM 1502 C CA . GLY A 1 201 ? -11.688 -3.093 -24.951 1.00 41.12 201 GLY A CA 1
ATOM 1503 C C . GLY A 1 201 ? -12.856 -2.158 -24.704 1.00 41.12 201 GLY A C 1
ATOM 1504 O O . GLY A 1 201 ? -12.648 -0.955 -24.578 1.00 41.12 201 GLY A O 1
ATOM 1505 N N . THR A 1 202 ? -14.064 -2.707 -24.617 1.00 38.78 202 THR A N 1
ATOM 1506 C CA . THR A 1 202 ? -15.262 -1.994 -24.171 1.00 38.78 202 THR A CA 1
ATOM 1507 C C . THR A 1 202 ? -14.966 -1.297 -22.842 1.00 38.78 202 THR A C 1
ATOM 1509 O O . THR A 1 202 ? -14.611 -1.946 -21.854 1.00 38.78 202 THR A O 1
ATOM 1512 N N . TYR A 1 203 ? -15.042 0.031 -22.842 1.00 45.31 203 TYR A N 1
ATOM 1513 C CA . TYR A 1 203 ? -15.054 0.833 -21.628 1.00 45.31 203 TYR A CA 1
ATOM 1514 C C . TYR A 1 203 ? -16.497 0.828 -21.113 1.00 45.31 203 TYR A C 1
ATOM 1516 O O . TYR A 1 203 ? -17.329 1.550 -21.658 1.00 45.31 203 TYR A O 1
ATOM 1524 N N . ASP A 1 204 ? -16.782 -0.024 -20.128 1.00 40.94 204 ASP A N 1
ATOM 1525 C CA . ASP A 1 204 ? -17.964 0.097 -19.257 1.00 40.94 204 ASP A CA 1
ATOM 1526 C C . ASP A 1 204 ? -17.631 0.978 -18.041 1.00 40.94 204 ASP A C 1
ATOM 1528 O O . ASP A 1 204 ? -16.521 0.812 -17.472 1.00 40.94 204 ASP A O 1
#

InterPro domains:
  IPR000241 Ribosomal RNA large subunit methyltransferase K/L-like, methyltransferase domain [PF01170] (92-145)
  IPR029063 S-adenosyl-L-methionine-dependent methyltransferase superfamily [G3DSA:3.40.50.150] (90-204)
  IPR029063 S-adenosyl-L-methionine-dependent methyltransferase superfamily [SSF53335] (79-191)